Protein AF-A0A7S3FHU6-F1 (afdb_monomer)

Secondary structure (DSSP, 8-state):
----------------------PPP----------PPPP--HHHHHHHHHHHHHHHHHHHHHHHHHTT--TTS--PPEEEEEEHHHHHHHHHHHHHHHHT--S-----THHHHHHHT-GGGTTEEEEEEEEGGGTEE-GGGSTTTTT--GGG--TTSSEEE----TTS--EEEHHHHHHHHTTSEEEE---TTSTTGGGHHHHHHHHHHHHHT-EEE-S---TTGGG-GGGT-SSHHHHHHHHHHHEEEEEEEEES---HHHHHHHHHTTS----SS--------SS---------S--PPPTT-HHHHTTTSEEEEEEE--HHHHHHTT-S---------------

Mean predicted aligned error: 16.22 Å

Organism: NCBI:txid676789

Sequence (347 aa):
MLVTRLHGGGCAAQTAALAHAPRRARVACHWKGKNKGTPSSKHNVTNRSKRLAMEHTMALEQERVARGEDPEAQAPQLALVLDGANLAWAYADAVARHTGYRGRIGPLSRGIDLAMQHEALQGCAPRVFLPRHYVIGKQHELVDGWSVPRECIPDHTSIKRVSKMSKRATVRNEKVYAMVQEGNAVLVTRNTSTPGGRNRDDVELLVEAKRTGGLVCTNDQFRDHKRTRAVGFRQPSHFKDWLRRNRFEFEFRVTGDIDEEALSTQEAARDPLPLEGEEKWTIVGEDGDDKDHLGRPKRGLDPRHPLLWADRLEVTFVPKFTPPIANRLGLVEEEGVGQEGAEAFSA

Foldseek 3Di:
DDDDDDDDDDDDDDDDDDDDDDDDDDDDDPDDDDDDDDDDPPVVVVVVVVVVVVVVVVVVVVVCVVVVNPPPPPDAQFEEEEAQQQQQVQLQVQLCVQLVPDDDTHGANLSVVLVVPDPLCPSHLAEYQDAQQCFKFDQCSHHLSNPADPVRPPPPFQKDFPDDDPVGTMIGNNVVVVCVVVRRYDHDYQPPVDVPSVCRSVLVSLLVCVVSVHAYEHPDPPPVCLPPCSSPDPHSVVVNVSCLQRYWYKHKDWDDHDPVVLLVVVVVVQDDDPPPDPPPPDPPDDDDDDDPPPDDPDTHDNSSRSSVCSVPIDIHIGIGDDPSRCVVSVNDDPPPPPPPDPDDDDD

pLDDT: mean 72.45, std 22.59, range [29.92, 98.62]

Solvent-accessible surface area (backbone atoms only — not comparable to full-atom values): 21415 Å² total; per-residue (Å²): 137,89,88,88,85,90,89,78,87,87,84,88,79,88,78,89,78,90,85,86,86,80,89,80,78,86,78,82,80,84,83,85,76,88,75,78,87,73,84,80,69,68,68,61,56,56,53,53,53,51,49,53,51,50,54,52,52,52,50,54,50,53,53,37,54,75,68,69,50,60,88,82,59,69,74,80,53,50,37,29,32,34,39,34,59,55,34,8,38,49,34,29,49,41,44,16,63,71,55,64,42,83,73,83,80,46,34,26,58,63,34,40,52,45,58,75,66,34,72,90,49,67,72,36,48,65,34,32,39,34,52,37,42,37,36,45,31,47,48,74,52,18,40,69,28,32,81,53,54,90,89,57,65,50,96,80,52,54,65,42,78,77,39,87,50,90,93,65,49,30,29,31,24,51,63,62,44,47,35,37,75,74,64,37,32,46,72,29,82,59,45,76,92,45,94,70,20,79,53,40,49,61,48,53,48,50,34,49,20,61,76,63,70,20,33,36,45,40,78,74,80,57,80,84,52,48,76,40,64,85,63,64,55,94,42,50,65,60,43,52,59,45,43,70,56,29,46,28,37,66,48,58,47,77,45,83,78,83,58,62,67,62,40,50,51,41,49,60,68,50,55,75,75,81,77,83,73,81,79,78,81,76,79,81,74,82,77,91,74,93,66,98,71,85,67,68,85,79,66,61,79,60,62,42,38,35,82,80,40,62,87,73,53,52,67,45,65,45,75,49,68,46,72,69,41,28,55,74,62,68,66,59,75,77,75,72,80,74,78,73,72,94,76,89,91,86,131

Radius of gyration: 31.39 Å; Cα contacts (8 Å, |Δi|>4): 400; chains: 1; bounding box: 83×105×89 Å

Nearest PDB structures (foldseek):
  7yla-assembly1_6  TM=2.822E-01  e=3.613E+00  Escherichia coli
  3hba-assembly1_A  TM=2.699E-01  e=3.613E+00  Shewanella denitrificans OS217
  8uu8-assembly1_v  TM=1.580E-01  e=9.511E-01  Listeria monocytogenes EGD-e

Structure (mmCIF, N/CA/C/O backbone):
data_AF-A0A7S3FHU6-F1
#
_entry.id   AF-A0A7S3FHU6-F1
#
loop_
_atom_site.group_PDB
_atom_site.id
_atom_site.type_symbol
_atom_site.label_atom_id
_atom_site.label_alt_id
_atom_site.label_comp_id
_atom_site.label_asym_id
_atom_site.label_entity_id
_atom_site.label_seq_id
_atom_site.pdbx_PDB_ins_code
_atom_site.Cartn_x
_atom_site.Cartn_y
_atom_site.Cartn_z
_atom_site.occupancy
_atom_site.B_iso_or_equiv
_atom_site.auth_seq_id
_atom_site.auth_comp_id
_atom_site.auth_asym_id
_atom_site.auth_atom_id
_atom_site.pdbx_PDB_model_num
ATOM 1 N N . MET A 1 1 ? 45.880 56.392 9.536 1.00 41.72 1 MET A N 1
ATOM 2 C CA . MET A 1 1 ? 44.805 57.103 10.259 1.00 41.72 1 MET A CA 1
ATOM 3 C C . MET A 1 1 ? 44.321 56.211 11.391 1.00 41.72 1 MET A C 1
ATOM 5 O O . MET A 1 1 ? 43.747 55.165 11.129 1.00 41.72 1 MET A O 1
ATOM 9 N N . LEU A 1 2 ? 44.671 56.589 12.623 1.00 33.19 2 LEU A N 1
ATOM 10 C CA . LEU A 1 2 ? 44.130 56.072 13.884 1.00 33.19 2 LEU A CA 1
ATOM 11 C C . LEU A 1 2 ? 42.674 56.533 14.043 1.00 33.19 2 LEU A C 1
ATOM 13 O O . LEU A 1 2 ? 42.446 57.710 13.793 1.00 33.19 2 LEU A O 1
ATOM 17 N N . VAL A 1 3 ? 41.784 55.691 14.587 1.00 36.06 3 VAL A N 1
ATOM 18 C CA . VAL A 1 3 ? 40.945 55.999 15.771 1.00 36.06 3 VAL A CA 1
ATOM 19 C C . VAL A 1 3 ? 40.615 54.682 16.496 1.00 36.06 3 VAL A C 1
ATOM 21 O O . VAL A 1 3 ? 40.353 53.653 15.883 1.00 36.06 3 VAL A O 1
ATOM 24 N N . THR A 1 4 ? 40.692 54.752 17.820 1.00 44.91 4 THR A N 1
ATOM 25 C CA . THR A 1 4 ? 40.602 53.733 18.872 1.00 44.91 4 THR A CA 1
ATOM 26 C C . THR A 1 4 ? 39.262 53.762 19.635 1.00 44.91 4 THR A C 1
ATOM 28 O O . THR A 1 4 ? 38.530 54.744 19.543 1.00 44.91 4 THR A O 1
ATOM 31 N N . ARG A 1 5 ? 39.064 52.731 20.489 1.00 34.75 5 ARG A N 1
ATOM 32 C CA . ARG A 1 5 ? 38.229 52.572 21.727 1.00 34.75 5 ARG A CA 1
ATOM 33 C C . ARG A 1 5 ? 37.186 51.447 21.598 1.00 34.75 5 ARG A C 1
ATOM 35 O O . ARG A 1 5 ? 36.396 51.489 20.670 1.00 34.75 5 ARG A O 1
ATOM 42 N N . LEU A 1 6 ? 37.164 50.345 22.368 1.00 40.81 6 LEU A N 1
ATOM 43 C CA . LEU A 1 6 ? 37.356 49.991 23.803 1.00 40.81 6 LEU A CA 1
ATOM 44 C C . LEU A 1 6 ? 36.228 50.407 24.776 1.00 40.81 6 LEU A C 1
ATOM 46 O O . LEU A 1 6 ? 35.896 51.587 24.850 1.00 40.81 6 LEU A O 1
ATOM 50 N N . HIS A 1 7 ? 35.869 49.425 25.632 1.00 35.16 7 HIS A N 1
ATOM 51 C CA . HIS A 1 7 ? 35.057 49.390 26.881 1.00 35.16 7 HIS A CA 1
ATOM 52 C C . HIS A 1 7 ? 33.600 48.899 26.728 1.00 35.16 7 HIS A C 1
ATOM 54 O O . HIS A 1 7 ? 32.926 49.293 25.789 1.00 35.16 7 HIS A O 1
ATOM 60 N N . GLY A 1 8 ? 33.035 48.042 27.595 1.00 31.47 8 GLY A N 1
ATOM 61 C CA . GLY A 1 8 ? 33.459 47.472 28.895 1.00 31.47 8 GLY A CA 1
ATOM 62 C C . GLY A 1 8 ? 33.034 45.991 29.018 1.00 31.47 8 GLY A C 1
ATOM 63 O O . GLY A 1 8 ? 32.248 45.513 28.209 1.00 31.47 8 GLY A O 1
ATOM 64 N N . GLY A 1 9 ? 33.627 45.156 29.880 1.00 31.11 9 GLY A N 1
ATOM 65 C CA . GLY A 1 9 ? 33.602 45.236 31.352 1.00 31.11 9 GLY A CA 1
ATOM 66 C C . GLY A 1 9 ? 32.250 44.676 31.825 1.00 31.11 9 GLY A C 1
ATOM 67 O O . GLY A 1 9 ? 31.232 45.280 31.536 1.00 31.11 9 GLY A O 1
ATOM 68 N N . GLY A 1 10 ? 32.097 43.499 32.431 1.00 29.92 10 GLY A N 1
ATOM 69 C CA . GLY A 1 10 ? 32.932 42.787 33.393 1.00 29.92 10 GLY A CA 1
ATOM 70 C C . GLY A 1 10 ? 32.157 42.742 34.715 1.00 29.92 10 GLY A C 1
ATOM 71 O O . GLY A 1 10 ? 31.875 43.801 35.253 1.00 29.92 10 GLY A O 1
ATOM 72 N N . CYS A 1 11 ? 31.770 41.557 35.200 1.00 31.22 11 CYS A N 1
ATOM 73 C CA . CYS A 1 11 ? 31.889 41.159 36.612 1.00 31.22 11 CYS A CA 1
ATOM 74 C C . CYS A 1 11 ? 31.268 39.782 36.864 1.00 31.22 11 CYS A C 1
ATOM 76 O O . CYS A 1 11 ? 30.105 39.520 36.566 1.00 31.22 11 CYS A O 1
ATOM 78 N N . ALA A 1 12 ? 32.092 38.923 37.451 1.00 36.62 12 ALA A N 1
ATOM 79 C CA . ALA A 1 12 ? 31.729 37.674 38.086 1.00 36.62 12 ALA A CA 1
ATOM 80 C C . ALA A 1 12 ? 31.145 37.931 39.483 1.00 36.62 12 ALA A C 1
ATOM 82 O O . ALA A 1 12 ? 31.546 38.889 40.138 1.00 36.62 12 ALA A O 1
ATOM 83 N N . ALA A 1 13 ? 30.308 37.017 39.975 1.00 36.25 13 ALA A N 1
ATOM 84 C CA . ALA A 1 13 ? 30.326 36.611 41.380 1.00 36.25 13 ALA A CA 1
ATOM 85 C C . ALA A 1 13 ? 29.593 35.274 41.567 1.00 36.25 13 ALA A C 1
ATOM 87 O O . ALA A 1 13 ? 28.424 35.117 41.223 1.00 36.25 13 ALA A O 1
ATOM 88 N N . GLN A 1 14 ? 30.335 34.323 42.133 1.00 34.03 14 GLN A N 1
ATOM 89 C CA . GLN A 1 14 ? 29.866 33.166 42.900 1.00 34.03 14 GLN A CA 1
ATOM 90 C C . GLN A 1 14 ? 29.078 33.688 44.131 1.00 34.03 14 GLN A C 1
ATOM 92 O O . GLN A 1 14 ? 29.209 34.853 44.489 1.00 34.03 14 GLN A O 1
ATOM 97 N N . THR A 1 15 ? 28.207 32.965 44.839 1.00 33.31 15 THR A N 1
ATOM 98 C CA . THR A 1 15 ? 28.439 31.735 45.617 1.00 33.31 15 THR A CA 1
ATOM 99 C C . THR A 1 15 ? 27.113 31.328 46.285 1.00 33.31 15 THR A C 1
ATOM 101 O O . THR A 1 15 ? 26.384 32.225 46.686 1.00 33.31 15 THR A O 1
ATOM 104 N N . ALA A 1 16 ? 26.908 30.009 46.464 1.00 33.16 16 ALA A N 1
ATOM 105 C CA . ALA A 1 16 ? 26.339 29.282 47.628 1.00 33.16 16 ALA A CA 1
ATOM 106 C C . ALA A 1 16 ? 24.976 29.739 48.246 1.00 33.16 16 ALA A C 1
ATOM 108 O O . ALA A 1 16 ? 24.614 30.897 48.213 1.00 33.16 16 ALA A O 1
ATOM 109 N N . ALA A 1 17 ? 24.124 28.932 48.885 1.00 31.23 17 ALA A N 1
ATOM 110 C CA . ALA A 1 17 ? 24.219 27.601 49.463 1.00 31.23 17 ALA A CA 1
ATOM 111 C C . ALA A 1 17 ? 22.798 27.029 49.720 1.00 31.23 17 ALA A C 1
ATOM 113 O O . ALA A 1 17 ? 21.860 27.778 49.968 1.00 31.23 17 ALA A O 1
ATOM 114 N N . LEU A 1 18 ? 22.705 25.693 49.701 1.00 34.59 18 LEU A N 1
ATOM 115 C CA . LEU A 1 18 ? 21.997 24.795 50.639 1.00 34.59 18 LEU A CA 1
ATOM 116 C C . LEU A 1 18 ? 20.695 25.251 51.334 1.00 34.59 18 LEU A C 1
ATOM 118 O O . LEU A 1 18 ? 20.720 26.097 52.220 1.00 34.59 18 LEU A O 1
ATOM 122 N N . ALA A 1 19 ? 19.628 24.464 51.139 1.00 31.89 19 ALA A N 1
ATOM 123 C CA . ALA A 1 19 ? 18.755 24.036 52.237 1.00 31.89 19 ALA A CA 1
ATOM 124 C C . ALA A 1 19 ? 18.032 22.715 51.910 1.00 31.89 19 ALA A C 1
ATOM 126 O O . ALA A 1 19 ? 17.725 22.399 50.765 1.00 31.89 19 ALA A O 1
ATOM 127 N N . HIS A 1 20 ? 17.835 21.933 52.966 1.00 31.28 20 HIS A N 1
ATOM 128 C CA . HIS A 1 20 ? 17.520 20.512 53.034 1.00 31.28 20 HIS A CA 1
ATOM 129 C C . HIS A 1 20 ? 16.033 20.135 52.856 1.00 31.28 20 HIS A C 1
ATOM 131 O O . HIS A 1 20 ? 15.143 20.919 53.161 1.00 31.28 20 HIS A O 1
ATOM 137 N N . ALA A 1 21 ? 15.849 18.828 52.584 1.00 31.72 21 ALA A N 1
ATOM 138 C CA . ALA A 1 21 ? 14.807 17.909 53.096 1.00 31.72 21 ALA A CA 1
ATOM 139 C C . ALA A 1 21 ? 13.596 17.575 52.186 1.00 31.72 21 ALA A C 1
ATOM 141 O O . ALA A 1 21 ? 13.173 18.403 51.388 1.00 31.72 21 ALA A O 1
ATOM 142 N N . PRO A 1 22 ? 12.929 16.408 52.363 1.00 41.22 22 PRO A N 1
ATOM 143 C CA . PRO A 1 22 ? 13.412 15.113 52.854 1.00 41.22 22 PRO A CA 1
ATOM 144 C C . PRO A 1 22 ? 13.077 13.926 51.920 1.00 41.22 22 PRO A C 1
ATOM 146 O O . PRO A 1 22 ? 12.121 13.920 51.144 1.00 41.22 22 PRO A O 1
ATOM 149 N N . ARG A 1 23 ? 13.865 12.854 52.080 1.00 39.00 23 ARG A N 1
ATOM 150 C CA . ARG A 1 23 ? 13.622 11.507 51.546 1.00 39.00 23 ARG A CA 1
ATOM 151 C C . ARG A 1 23 ? 12.282 10.970 52.062 1.00 39.00 23 ARG A C 1
ATOM 153 O O . ARG A 1 23 ? 12.120 10.797 53.267 1.00 39.00 23 ARG A O 1
ATOM 160 N N . ARG A 1 24 ? 11.351 10.641 51.161 1.00 37.47 24 ARG A N 1
ATOM 161 C CA . ARG A 1 24 ? 10.176 9.826 51.501 1.00 37.47 24 ARG A CA 1
ATOM 162 C C . ARG A 1 24 ? 10.514 8.343 51.410 1.00 37.47 24 ARG A C 1
ATOM 164 O O . ARG A 1 24 ? 11.083 7.866 50.431 1.00 37.47 24 ARG A O 1
ATOM 171 N N . ALA A 1 25 ? 10.172 7.662 52.495 1.00 36.28 25 ALA A N 1
ATOM 172 C CA . ALA A 1 25 ? 10.395 6.261 52.770 1.00 36.28 25 ALA A CA 1
ATOM 173 C C . ALA A 1 25 ? 9.793 5.337 51.700 1.00 36.28 25 ALA A C 1
ATOM 175 O O . ALA A 1 25 ? 8.654 5.510 51.267 1.00 36.28 25 ALA A O 1
ATOM 176 N N . ARG A 1 26 ? 10.556 4.302 51.331 1.00 35.38 26 ARG A N 1
ATOM 177 C CA . ARG A 1 26 ? 10.017 3.078 50.738 1.00 35.38 26 ARG A CA 1
ATOM 178 C C . ARG A 1 26 ? 9.256 2.336 51.834 1.00 35.38 26 ARG A C 1
ATOM 180 O O . ARG A 1 26 ? 9.874 1.745 52.712 1.00 35.38 26 ARG A O 1
ATOM 187 N N . VAL A 1 27 ? 7.930 2.365 51.772 1.00 35.94 27 VAL A N 1
ATOM 188 C CA . VAL A 1 27 ? 7.091 1.419 52.510 1.00 35.94 27 VAL A CA 1
ATOM 189 C C . VAL A 1 27 ? 7.031 0.140 51.683 1.00 35.94 27 VAL A C 1
ATOM 191 O O . VAL A 1 27 ? 6.462 0.109 50.593 1.00 35.94 27 VAL A O 1
ATOM 194 N N . ALA A 1 28 ? 7.678 -0.905 52.189 1.00 35.16 28 ALA A N 1
ATOM 195 C CA . ALA A 1 28 ? 7.477 -2.266 51.730 1.00 35.16 28 ALA A CA 1
ATOM 196 C C . ALA A 1 28 ? 6.103 -2.734 52.227 1.00 35.16 28 ALA A C 1
ATOM 198 O O . ALA A 1 28 ? 5.929 -3.037 53.406 1.00 35.16 28 ALA A O 1
ATOM 199 N N . CYS A 1 29 ? 5.118 -2.784 51.334 1.00 33.41 29 CYS A N 1
ATOM 200 C CA . CYS A 1 29 ? 3.852 -3.449 51.613 1.00 33.41 29 CYS A CA 1
ATOM 201 C C . CYS A 1 29 ? 4.043 -4.955 51.406 1.00 33.41 29 CYS A C 1
ATOM 203 O O . CYS A 1 29 ? 4.082 -5.452 50.281 1.00 33.41 29 CYS A O 1
ATOM 205 N N . HIS A 1 30 ? 4.188 -5.675 52.514 1.00 37.34 30 HIS A N 1
ATOM 206 C CA . HIS A 1 30 ? 4.130 -7.129 52.578 1.00 37.34 30 HIS A CA 1
ATOM 207 C C . HIS A 1 30 ? 2.678 -7.567 52.322 1.00 37.34 30 HIS A C 1
ATOM 209 O O . HIS A 1 30 ? 1.826 -7.467 53.201 1.00 37.34 30 HIS A O 1
ATOM 215 N N . TRP A 1 31 ? 2.373 -8.015 51.103 1.00 33.41 31 TRP A N 1
ATOM 216 C CA . TRP A 1 31 ? 1.054 -8.545 50.753 1.00 33.41 31 TRP A CA 1
ATOM 217 C C . TRP A 1 31 ? 1.040 -10.062 50.988 1.00 33.41 31 TRP A C 1
ATOM 219 O O . TRP A 1 31 ? 1.488 -10.841 50.152 1.00 33.41 31 TRP A O 1
ATOM 229 N N . LYS A 1 32 ? 0.544 -10.490 52.155 1.00 42.16 32 LYS A N 1
ATOM 230 C CA . LYS A 1 32 ? 0.115 -11.875 52.412 1.00 42.16 32 LYS A CA 1
ATOM 231 C C . LYS A 1 32 ? -1.410 -11.922 52.361 1.00 42.16 32 LYS A C 1
ATOM 233 O O . LYS A 1 32 ? -2.075 -11.813 53.385 1.00 42.16 32 LYS A O 1
ATOM 238 N N . GLY A 1 33 ? -1.956 -12.078 51.159 1.00 34.44 33 GLY A N 1
ATOM 239 C CA . GLY A 1 33 ? -3.367 -12.384 50.936 1.00 34.44 33 GLY A CA 1
ATOM 240 C C . GLY A 1 33 ? -3.538 -13.852 50.557 1.00 34.44 33 GLY A C 1
ATOM 241 O O . GLY A 1 33 ? -3.338 -14.219 49.404 1.00 34.44 33 GLY A O 1
ATOM 242 N N . LYS A 1 34 ? -3.907 -14.699 51.523 1.00 43.84 34 LYS A N 1
ATOM 243 C CA . LYS A 1 34 ? -4.477 -16.025 51.253 1.00 43.84 34 LYS A CA 1
ATOM 244 C C . LYS A 1 34 ? -5.887 -15.817 50.691 1.00 43.84 34 LYS A C 1
ATOM 246 O O . LYS A 1 34 ? -6.805 -15.610 51.476 1.00 43.84 34 LYS A O 1
ATOM 251 N N . ASN A 1 35 ? -6.072 -15.907 49.376 1.00 36.56 35 ASN A N 1
ATOM 252 C CA . ASN A 1 35 ? -7.408 -16.041 48.794 1.00 36.56 35 ASN A CA 1
ATOM 253 C C . ASN A 1 35 ? -7.658 -17.502 48.426 1.00 36.56 35 ASN A C 1
ATOM 255 O O . ASN A 1 35 ? -7.080 -18.044 47.487 1.00 36.56 35 ASN A O 1
ATOM 259 N N . LYS A 1 36 ? -8.523 -18.127 49.229 1.00 39.69 36 LYS A N 1
ATOM 260 C CA . LYS A 1 36 ? -9.213 -19.370 48.898 1.00 39.69 36 LYS A CA 1
ATOM 261 C C . LYS A 1 36 ? -10.054 -19.130 47.641 1.00 39.69 36 LYS A C 1
ATOM 263 O O . LYS A 1 36 ? -10.654 -18.066 47.498 1.00 39.69 36 LYS A O 1
ATOM 268 N N . GLY A 1 37 ? -10.045 -20.105 46.738 1.00 40.84 37 GLY A N 1
ATOM 269 C CA . GLY A 1 37 ? -10.712 -20.031 45.445 1.00 40.84 37 GLY A CA 1
ATOM 270 C C . GLY A 1 37 ? -12.206 -19.744 45.563 1.00 40.84 37 GLY A C 1
ATOM 271 O O . GLY A 1 37 ? -12.935 -20.456 46.248 1.00 40.84 37 GLY A O 1
ATOM 272 N N . THR A 1 38 ? -12.648 -18.716 44.848 1.00 41.72 38 THR A N 1
ATOM 273 C CA . THR A 1 38 ? -14.027 -18.571 44.389 1.00 41.72 38 THR A CA 1
ATOM 274 C C . THR A 1 38 ? -14.091 -18.997 42.918 1.00 41.72 38 THR A C 1
ATOM 276 O O . THR A 1 38 ? -13.174 -18.681 42.151 1.00 41.72 38 THR A O 1
ATOM 279 N N . PRO A 1 39 ? -15.123 -19.750 42.504 1.00 42.00 39 PRO A N 1
ATOM 280 C CA . PRO A 1 39 ? -15.220 -20.245 41.141 1.00 42.00 39 PRO A CA 1
ATOM 281 C C . PRO A 1 39 ? -15.408 -19.100 40.134 1.00 42.00 39 PRO A C 1
ATOM 283 O O . PRO A 1 39 ? -16.089 -18.106 40.377 1.00 42.00 39 PRO A O 1
ATOM 286 N N . SER A 1 40 ? -14.732 -19.281 39.002 1.00 43.50 40 SER A N 1
ATOM 287 C CA . SER A 1 40 ? -14.679 -18.481 37.777 1.00 43.50 40 SER A CA 1
ATOM 288 C C . SER A 1 40 ? -15.881 -17.557 37.496 1.00 43.50 40 SER A C 1
ATOM 290 O O . SER A 1 40 ? -16.902 -17.964 36.954 1.00 43.50 40 SER A O 1
ATOM 292 N N . SER A 1 41 ? -15.689 -16.254 37.725 1.00 47.81 41 SER A N 1
ATOM 293 C CA . SER A 1 41 ? -16.551 -15.163 37.228 1.00 47.81 41 SER A CA 1
ATOM 294 C C . SER A 1 41 ? -16.286 -14.805 35.749 1.00 47.81 41 SER A C 1
ATOM 296 O O . SER A 1 41 ? -16.878 -13.858 35.224 1.00 47.81 41 SER A O 1
ATOM 298 N N . LYS A 1 42 ? -15.381 -15.509 35.052 1.00 43.31 42 LYS A N 1
ATOM 299 C CA . LYS A 1 42 ? -14.937 -15.121 33.700 1.00 43.31 42 LYS A CA 1
ATOM 300 C C . LYS A 1 42 ? -15.967 -15.419 32.602 1.00 43.31 42 LYS A C 1
ATOM 302 O O . LYS A 1 42 ? -15.971 -14.711 31.603 1.00 43.31 42 LYS A O 1
ATOM 307 N N . HIS A 1 43 ? -16.874 -16.379 32.801 1.00 44.78 43 HIS A N 1
ATOM 308 C CA . HIS A 1 43 ? -17.929 -16.704 31.823 1.00 44.78 43 HIS A CA 1
ATOM 309 C C . HIS A 1 43 ? -19.114 -15.721 31.826 1.00 44.78 43 HIS A C 1
ATOM 311 O O . HIS A 1 43 ? -19.777 -15.552 30.807 1.00 44.78 43 HIS A O 1
ATOM 317 N N . ASN A 1 44 ? -19.356 -15.000 32.927 1.00 47.12 44 ASN A N 1
ATOM 318 C CA . ASN A 1 44 ? -20.460 -14.031 32.992 1.00 47.12 44 ASN A CA 1
ATOM 319 C C . ASN A 1 44 ? -20.129 -12.687 32.315 1.00 47.12 44 ASN A C 1
ATOM 321 O O . ASN A 1 44 ? -21.017 -12.003 31.806 1.00 47.12 44 ASN A O 1
ATOM 325 N N . VAL A 1 45 ? -18.847 -12.307 32.268 1.00 50.19 45 VAL A N 1
ATOM 326 C CA . VAL A 1 45 ? -18.402 -11.033 31.671 1.00 50.19 45 VAL A CA 1
ATOM 327 C C . VAL A 1 45 ? -18.480 -11.072 30.140 1.00 50.19 45 VAL A C 1
ATOM 329 O O . VAL A 1 45 ? -18.866 -10.082 29.514 1.00 50.19 45 VAL A O 1
ATOM 332 N N . THR A 1 46 ? -18.177 -12.219 29.529 1.00 55.78 46 THR A N 1
ATOM 333 C CA . THR A 1 46 ? -18.294 -12.432 28.079 1.00 55.78 46 THR A CA 1
ATOM 334 C C . THR A 1 46 ? -19.748 -12.423 27.616 1.00 55.78 46 THR A C 1
ATOM 336 O O . THR A 1 46 ? -20.059 -11.753 26.634 1.00 55.78 46 THR A O 1
ATOM 339 N N . ASN A 1 47 ? -20.656 -13.058 28.363 1.00 57.62 47 ASN A N 1
ATOM 340 C CA . ASN A 1 47 ? -22.081 -13.096 28.015 1.00 57.62 47 ASN A CA 1
ATOM 341 C C . ASN A 1 47 ? -22.749 -11.726 28.152 1.00 57.62 47 ASN A C 1
ATOM 343 O O . ASN A 1 47 ? -23.518 -11.324 27.283 1.00 57.62 47 ASN A O 1
ATOM 347 N N . ARG A 1 48 ? -22.390 -10.953 29.186 1.00 61.06 48 ARG A N 1
ATOM 348 C CA . ARG A 1 48 ? -22.869 -9.572 29.334 1.00 61.06 48 ARG A CA 1
ATOM 349 C C . ARG A 1 48 ? -22.378 -8.668 28.202 1.00 61.06 48 ARG A C 1
ATOM 351 O O . ARG A 1 48 ? -23.139 -7.845 27.712 1.00 61.06 48 ARG A O 1
ATOM 358 N N . SER A 1 49 ? -21.126 -8.827 27.774 1.00 59.28 49 SER A N 1
ATOM 359 C CA . SER A 1 49 ? -20.545 -8.004 26.703 1.00 59.28 49 SER A CA 1
ATOM 360 C C . SER A 1 49 ? -21.156 -8.329 25.335 1.00 59.28 49 SER A C 1
ATOM 362 O O . SER A 1 49 ? -21.455 -7.416 24.573 1.00 59.28 49 SER A O 1
ATOM 364 N N . LYS A 1 50 ? -21.408 -9.617 25.055 1.00 60.03 50 LYS A N 1
ATOM 365 C CA . LYS A 1 50 ? -22.137 -10.069 23.858 1.00 60.03 50 LYS A CA 1
ATOM 366 C C . LYS A 1 50 ? -23.580 -9.560 23.846 1.00 60.03 50 LYS A C 1
ATOM 368 O O . LYS A 1 50 ? -24.026 -9.027 22.838 1.00 60.03 50 LYS A O 1
ATOM 373 N N . ARG A 1 51 ? -24.277 -9.649 24.984 1.00 71.81 51 ARG A N 1
ATOM 374 C CA . ARG A 1 51 ? -25.651 -9.154 25.129 1.00 71.81 51 ARG A CA 1
ATOM 375 C C . ARG A 1 51 ? -25.746 -7.642 24.920 1.00 71.81 51 ARG A C 1
ATOM 377 O O . ARG A 1 51 ? -26.606 -7.202 24.175 1.00 71.81 51 ARG A O 1
ATOM 384 N N . LEU A 1 52 ? -24.820 -6.865 25.487 1.00 72.12 52 LEU A N 1
ATOM 385 C CA . LEU A 1 52 ? -24.764 -5.414 25.268 1.00 72.12 52 LEU A CA 1
ATOM 386 C C . LEU A 1 52 ? -24.449 -5.048 23.810 1.00 72.12 52 LEU A C 1
ATOM 388 O O . LEU A 1 52 ? -24.971 -4.059 23.307 1.00 72.12 52 LEU A O 1
ATOM 392 N N . ALA A 1 53 ? -23.614 -5.835 23.124 1.00 64.62 53 ALA A N 1
ATOM 393 C CA . ALA A 1 53 ? -23.351 -5.640 21.701 1.00 64.62 53 ALA A CA 1
ATOM 394 C C . ALA A 1 53 ? -24.602 -5.932 20.858 1.00 64.62 53 ALA A C 1
ATOM 396 O O . ALA A 1 53 ? -24.955 -5.107 20.025 1.00 64.62 53 ALA A O 1
ATOM 397 N N . MET A 1 54 ? -25.311 -7.038 21.119 1.00 68.56 54 MET A N 1
ATOM 398 C CA . MET A 1 54 ? -26.582 -7.349 20.449 1.00 68.56 54 MET A CA 1
ATOM 399 C C . MET A 1 54 ? -27.659 -6.296 20.720 1.00 68.56 54 MET A C 1
ATOM 401 O O . MET A 1 54 ? -28.301 -5.848 19.779 1.00 68.56 54 MET A O 1
ATOM 405 N N . GLU A 1 55 ? -27.835 -5.868 21.973 1.00 80.81 55 GLU A N 1
ATOM 406 C CA . GLU A 1 55 ? -28.811 -4.833 22.344 1.00 80.81 55 GLU A CA 1
ATOM 407 C C . GLU A 1 55 ? -28.511 -3.504 21.628 1.00 80.81 55 GLU A C 1
ATOM 409 O O . GLU A 1 55 ? -29.426 -2.843 21.144 1.00 80.81 55 GLU A O 1
ATOM 414 N N . HIS A 1 56 ? -27.231 -3.143 21.479 1.00 70.62 56 HIS A N 1
ATOM 415 C CA . HIS A 1 56 ? -26.820 -1.962 20.719 1.00 70.62 56 HIS A CA 1
ATOM 416 C C . HIS A 1 56 ? -27.072 -2.115 19.211 1.00 70.62 56 HIS A C 1
ATOM 418 O O . HIS A 1 56 ? -27.531 -1.172 18.570 1.00 70.62 56 HIS A O 1
ATOM 424 N N . THR A 1 57 ? -26.803 -3.290 18.635 1.00 69.38 57 THR A N 1
ATOM 425 C CA . THR A 1 57 ? -27.078 -3.564 17.215 1.00 69.38 57 THR A CA 1
ATOM 426 C C . THR A 1 57 ? -28.578 -3.526 16.924 1.00 69.38 57 THR A C 1
ATOM 428 O O . THR A 1 57 ? -28.991 -2.847 15.990 1.00 69.38 57 THR A O 1
ATOM 431 N N . MET A 1 58 ? -29.399 -4.155 17.773 1.00 74.88 58 MET A N 1
ATOM 432 C CA . MET A 1 58 ? -30.861 -4.131 17.649 1.00 74.88 58 MET A CA 1
ATOM 433 C C . MET A 1 58 ? -31.433 -2.717 17.799 1.00 74.88 58 MET A C 1
ATOM 435 O O . MET A 1 58 ? -32.346 -2.350 17.066 1.00 74.88 58 MET A O 1
ATOM 439 N N . ALA A 1 59 ? -30.896 -1.903 18.714 1.00 77.31 59 ALA A N 1
ATOM 440 C CA . ALA A 1 59 ? -31.331 -0.516 18.880 1.00 77.31 59 ALA A CA 1
ATOM 441 C C . ALA A 1 59 ? -31.018 0.339 17.639 1.00 77.31 59 ALA A C 1
ATOM 443 O O . ALA A 1 59 ? -31.867 1.105 17.186 1.00 77.31 59 ALA A O 1
ATOM 444 N N . LEU A 1 60 ? -29.829 0.173 17.046 1.00 72.56 60 LEU A N 1
ATOM 445 C CA . LEU A 1 60 ? -29.469 0.853 15.799 1.00 72.56 60 LEU A CA 1
ATOM 446 C C . LEU A 1 60 ? -30.375 0.431 14.637 1.00 72.56 60 LEU A C 1
ATOM 448 O O . LEU A 1 60 ? -30.765 1.268 13.829 1.00 72.56 60 LEU A O 1
ATOM 452 N N . GLU A 1 61 ? -30.729 -0.848 14.560 1.00 68.38 61 GLU A N 1
ATOM 453 C CA . GLU A 1 61 ? -31.605 -1.389 13.522 1.00 68.38 61 GLU A CA 1
ATOM 454 C C . GLU A 1 61 ? -33.045 -0.872 13.665 1.00 68.38 61 GLU A C 1
ATOM 456 O O . GLU A 1 61 ? -33.636 -0.413 12.689 1.00 68.38 61 GLU A O 1
ATOM 461 N N . GLN A 1 62 ? -33.569 -0.807 14.894 1.00 76.25 62 GLN A N 1
ATOM 462 C CA . GLN A 1 62 ? -34.866 -0.187 15.189 1.00 76.25 62 GLN A CA 1
ATOM 463 C C . GLN A 1 62 ? -34.895 1.307 14.833 1.00 76.25 62 GLN A C 1
ATOM 465 O O . GLN A 1 62 ? -35.883 1.782 14.276 1.00 76.25 62 GLN A O 1
ATOM 470 N N . GLU A 1 63 ? -33.814 2.051 15.089 1.00 75.44 63 GLU A N 1
ATOM 471 C CA . GLU A 1 63 ? -33.710 3.450 14.659 1.00 75.44 63 GLU A CA 1
ATOM 472 C C . GLU A 1 63 ? -33.601 3.612 13.132 1.00 75.44 63 GLU A C 1
ATOM 474 O O . GLU A 1 63 ? -34.053 4.625 12.598 1.00 75.44 63 GLU A O 1
ATOM 479 N N . ARG A 1 64 ? -32.985 2.665 12.409 1.00 65.38 64 ARG A N 1
ATOM 480 C CA . ARG A 1 64 ? -32.936 2.679 10.930 1.00 65.38 64 ARG A CA 1
ATOM 481 C C . ARG A 1 64 ? -34.319 2.437 10.334 1.00 65.38 64 ARG A C 1
ATOM 483 O O . ARG A 1 64 ? -34.765 3.218 9.495 1.00 65.38 64 ARG A O 1
ATOM 490 N N . VAL A 1 65 ? -35.034 1.437 10.851 1.00 70.44 65 VAL A N 1
ATOM 491 C CA . VAL A 1 65 ? -36.425 1.149 10.469 1.00 70.44 65 VAL A CA 1
ATOM 492 C C . VAL A 1 65 ? -37.329 2.350 10.766 1.00 70.44 65 VAL A C 1
ATOM 494 O O . VAL A 1 65 ? -38.116 2.755 9.915 1.00 70.44 65 VAL A O 1
ATOM 497 N N . ALA A 1 66 ? -37.172 2.991 11.930 1.00 78.25 66 ALA A N 1
ATOM 498 C CA . ALA A 1 66 ? -37.936 4.189 12.291 1.00 78.25 66 ALA A CA 1
ATOM 499 C C . ALA A 1 66 ? -37.643 5.406 11.388 1.00 78.25 66 ALA A C 1
ATOM 501 O O . ALA A 1 66 ? -38.489 6.290 11.258 1.00 78.25 66 ALA A O 1
ATOM 502 N N . ARG A 1 67 ? -36.466 5.455 10.750 1.00 77.19 67 ARG A N 1
ATOM 503 C CA . ARG A 1 67 ? -36.081 6.486 9.771 1.00 77.19 67 ARG A CA 1
ATOM 504 C C . ARG A 1 67 ? -36.550 6.188 8.343 1.00 77.19 67 ARG A C 1
ATOM 506 O O . ARG A 1 67 ? -36.320 7.015 7.465 1.00 77.19 67 ARG A O 1
ATOM 513 N N . GLY A 1 68 ? -37.214 5.053 8.110 1.00 65.62 68 GLY A N 1
ATOM 514 C CA . GLY A 1 68 ? -37.639 4.635 6.773 1.00 65.62 68 GLY A CA 1
ATOM 515 C C . GLY A 1 68 ? -36.469 4.261 5.862 1.00 65.62 68 GLY A C 1
ATOM 516 O O . GLY A 1 68 ? -36.598 4.352 4.643 1.00 65.62 68 GLY A O 1
ATOM 517 N N . GLU A 1 69 ? -35.320 3.887 6.436 1.00 64.50 69 GLU A N 1
ATOM 518 C CA . GLU A 1 69 ? -34.213 3.330 5.663 1.00 64.50 69 GLU A CA 1
ATOM 519 C C . GLU A 1 69 ? -34.604 1.932 5.175 1.00 64.50 69 GLU A C 1
ATOM 521 O O . GLU A 1 69 ? -35.040 1.094 5.966 1.00 64.50 69 GLU A O 1
ATOM 526 N N . ASP A 1 70 ? -34.473 1.706 3.868 1.00 56.31 70 ASP A N 1
ATOM 527 C CA . ASP A 1 70 ? -34.811 0.445 3.213 1.00 56.31 70 ASP A CA 1
ATOM 528 C C . ASP A 1 70 ? -34.070 -0.727 3.894 1.00 56.31 70 ASP A C 1
ATOM 530 O O . ASP A 1 70 ? -32.842 -0.670 4.011 1.00 56.31 70 ASP A O 1
ATOM 534 N N . PRO A 1 71 ? -34.755 -1.779 4.378 1.00 51.94 71 PRO A N 1
ATOM 535 C CA . PRO A 1 71 ? -34.096 -2.950 4.956 1.00 51.94 71 PRO A CA 1
ATOM 536 C C . PRO A 1 71 ? -33.218 -3.709 3.943 1.00 51.94 71 PRO A C 1
ATOM 538 O O . PRO A 1 71 ? -32.331 -4.450 4.366 1.00 51.94 71 PRO A O 1
ATOM 541 N N . GLU A 1 72 ? -33.401 -3.495 2.631 1.00 50.56 72 GLU A N 1
ATOM 542 C CA . GLU A 1 72 ? -32.476 -3.967 1.586 1.00 50.56 72 GLU A CA 1
ATOM 543 C C . GLU A 1 72 ? -31.231 -3.083 1.410 1.00 50.56 72 GLU A C 1
ATOM 545 O O . GLU A 1 72 ? -30.301 -3.462 0.690 1.00 50.56 72 GLU A O 1
ATOM 550 N N . ALA A 1 73 ? -31.151 -1.925 2.079 1.00 52.59 73 ALA A N 1
ATOM 551 C CA . ALA A 1 73 ? -29.937 -1.122 2.097 1.00 52.59 73 ALA A CA 1
ATOM 552 C C . ALA A 1 73 ? -28.833 -1.924 2.796 1.00 52.59 73 ALA A C 1
ATOM 554 O O . ALA A 1 73 ? -28.782 -1.973 4.034 1.00 52.59 73 ALA A O 1
ATOM 555 N N . GLN A 1 74 ? -27.981 -2.549 1.967 1.00 55.72 74 GLN A N 1
ATOM 556 C CA . GLN A 1 74 ? -26.814 -3.343 2.351 1.00 55.72 74 GLN A CA 1
ATOM 557 C C . GLN A 1 74 ? -26.218 -2.784 3.638 1.00 55.72 74 GLN A C 1
ATOM 559 O O . GLN A 1 74 ? -25.941 -1.582 3.725 1.00 55.72 74 GLN A O 1
ATOM 564 N N . ALA A 1 75 ? -26.059 -3.650 4.645 1.00 58.91 75 ALA A N 1
ATOM 565 C CA . ALA A 1 75 ? -25.405 -3.277 5.890 1.00 58.91 75 ALA A CA 1
ATOM 566 C C . ALA A 1 75 ? -24.140 -2.468 5.555 1.00 58.91 75 ALA A C 1
ATOM 568 O O . ALA A 1 75 ? -23.402 -2.868 4.648 1.00 58.91 75 ALA A O 1
ATOM 569 N N . PRO A 1 76 ? -23.916 -1.311 6.207 1.00 64.62 76 PRO A N 1
ATOM 570 C CA . PRO A 1 76 ? -22.850 -0.405 5.811 1.00 64.62 76 PRO A CA 1
ATOM 571 C C . PRO A 1 76 ? -21.530 -1.172 5.779 1.00 64.62 76 PRO A C 1
ATOM 573 O O . PRO A 1 76 ? -21.090 -1.695 6.806 1.00 64.62 76 PRO A O 1
ATOM 576 N N . GLN A 1 77 ? -20.934 -1.267 4.587 1.00 82.69 77 GLN A N 1
ATOM 577 C CA . GLN A 1 77 ? -19.682 -1.986 4.393 1.00 82.69 77 GLN A CA 1
ATOM 578 C C . GLN A 1 77 ? -18.632 -1.441 5.356 1.00 82.69 77 GLN A C 1
ATOM 580 O O . GLN A 1 77 ? -18.514 -0.227 5.570 1.00 82.69 77 GLN A O 1
ATOM 585 N N . LEU A 1 78 ? -17.854 -2.345 5.946 1.00 89.69 78 LEU A N 1
ATOM 586 C CA . LEU A 1 78 ? -16.812 -1.955 6.878 1.00 89.69 78 LEU A CA 1
ATOM 587 C C . LEU A 1 78 ? -15.781 -1.088 6.146 1.00 89.69 78 LEU A C 1
ATOM 589 O O . LEU A 1 78 ? -15.139 -1.534 5.199 1.00 89.69 78 LEU A O 1
ATOM 593 N N . ALA A 1 79 ? -15.600 0.158 6.583 1.00 95.06 79 ALA A N 1
ATOM 594 C CA . ALA A 1 79 ? -14.599 1.032 5.986 1.00 95.06 79 ALA A CA 1
ATOM 595 C C . ALA A 1 79 ? -13.191 0.442 6.170 1.00 95.06 79 ALA A C 1
ATOM 597 O O . ALA A 1 79 ? -12.811 0.038 7.275 1.00 95.06 79 ALA A O 1
ATOM 598 N N . LEU A 1 80 ? -12.399 0.434 5.101 1.00 97.06 80 LEU A N 1
ATOM 599 C CA . LEU A 1 80 ? -11.030 -0.063 5.111 1.00 97.06 80 LEU A CA 1
ATOM 600 C C . LEU A 1 80 ? -10.101 0.985 4.507 1.00 97.06 80 LEU A C 1
ATOM 602 O O . LEU A 1 80 ? -10.244 1.379 3.358 1.00 97.06 80 LEU A O 1
ATOM 606 N N . VAL A 1 81 ? -9.131 1.442 5.288 1.00 97.69 81 VAL A N 1
ATOM 607 C CA . VAL A 1 81 ? -8.125 2.408 4.857 1.00 97.69 81 VAL A CA 1
ATOM 608 C C . VAL A 1 81 ? -6.830 1.666 4.558 1.00 97.69 81 VAL A C 1
ATOM 610 O O . VAL A 1 81 ? -6.252 1.022 5.436 1.00 97.69 81 VAL A O 1
ATOM 613 N N . LEU A 1 82 ? -6.376 1.757 3.312 1.00 98.06 82 LEU A N 1
ATOM 614 C CA . LEU A 1 82 ? -5.150 1.122 2.844 1.00 98.06 82 LEU A CA 1
ATOM 615 C C . LEU A 1 82 ? -4.024 2.155 2.763 1.00 98.06 82 LEU A C 1
ATOM 617 O O . LEU A 1 82 ? -4.153 3.179 2.089 1.00 98.06 82 LEU A O 1
ATOM 621 N N . ASP A 1 83 ? -2.903 1.877 3.423 1.00 97.81 83 ASP A N 1
ATOM 622 C CA . ASP A 1 83 ? -1.676 2.660 3.287 1.00 97.81 83 ASP A CA 1
ATOM 623 C C . ASP A 1 83 ? -0.961 2.261 1.989 1.00 97.81 83 ASP A C 1
ATOM 625 O O . ASP A 1 83 ? -0.185 1.301 1.934 1.00 97.81 83 ASP A O 1
ATOM 629 N N . GLY A 1 84 ? -1.268 2.979 0.907 1.00 97.19 84 GLY A N 1
ATOM 630 C CA . GLY A 1 84 ? -0.798 2.620 -0.426 1.00 97.19 84 GLY A CA 1
ATOM 631 C C . GLY A 1 84 ? 0.717 2.736 -0.575 1.00 97.19 84 GLY A C 1
ATOM 632 O O . GLY A 1 84 ? 1.316 1.970 -1.328 1.00 97.19 84 GLY A O 1
ATOM 633 N N . ALA A 1 85 ? 1.360 3.655 0.154 1.00 95.25 85 ALA A N 1
ATOM 634 C CA . ALA A 1 85 ? 2.812 3.772 0.128 1.00 95.25 85 ALA A CA 1
ATOM 635 C C . ALA A 1 85 ? 3.455 2.547 0.789 1.00 95.25 85 ALA A C 1
ATOM 637 O O . ALA A 1 85 ? 4.357 1.944 0.205 1.00 95.25 85 ALA A O 1
ATOM 638 N N . ASN A 1 86 ? 2.973 2.147 1.968 1.00 97.50 86 ASN A N 1
ATOM 639 C CA . ASN A 1 86 ? 3.492 0.981 2.676 1.00 97.50 86 ASN A CA 1
ATOM 640 C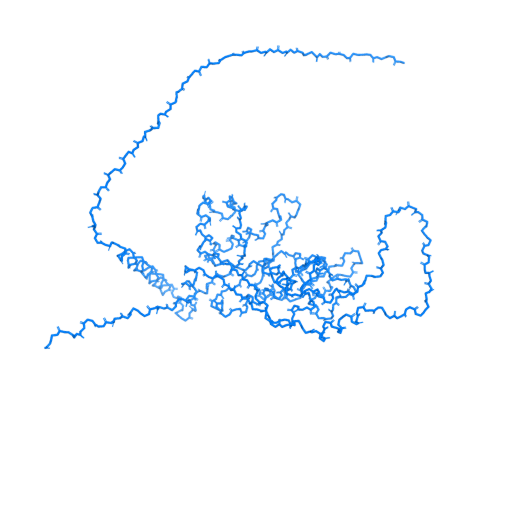 C . ASN A 1 86 ? 3.294 -0.315 1.875 1.00 97.50 86 ASN A C 1
ATOM 642 O O . ASN A 1 86 ? 4.241 -1.090 1.739 1.00 97.50 86 ASN A O 1
ATOM 646 N N . LEU A 1 87 ? 2.115 -0.505 1.270 1.00 98.31 87 LEU A N 1
ATOM 647 C CA . LEU A 1 87 ? 1.818 -1.637 0.384 1.00 98.31 87 LEU A CA 1
ATOM 648 C C . LEU A 1 87 ? 2.774 -1.698 -0.814 1.00 98.31 87 LEU A C 1
ATOM 650 O O . LEU A 1 87 ? 3.386 -2.735 -1.068 1.00 98.31 87 LEU A O 1
ATOM 654 N N . ALA A 1 88 ? 2.950 -0.579 -1.521 1.00 96.50 88 ALA A N 1
ATOM 655 C CA . ALA A 1 88 ? 3.775 -0.535 -2.723 1.00 96.50 88 ALA A CA 1
ATOM 656 C C . ALA A 1 88 ? 5.267 -0.782 -2.437 1.00 96.50 88 ALA A C 1
ATOM 658 O O . ALA A 1 88 ? 5.952 -1.447 -3.217 1.00 96.50 88 ALA A O 1
ATOM 659 N N . TRP A 1 89 ? 5.780 -0.266 -1.315 1.00 96.19 89 TRP A N 1
ATOM 660 C CA . TRP A 1 89 ? 7.159 -0.513 -0.885 1.00 96.19 89 TRP A CA 1
ATOM 661 C C . TRP A 1 89 ? 7.372 -1.941 -0.389 1.00 96.19 89 TRP A C 1
ATOM 663 O O . TRP A 1 89 ? 8.364 -2.566 -0.757 1.00 96.19 89 TRP A O 1
ATOM 673 N N . ALA A 1 90 ? 6.451 -2.471 0.418 1.00 97.81 90 ALA A N 1
ATOM 674 C CA . ALA A 1 90 ? 6.553 -3.830 0.939 1.00 97.81 90 ALA A CA 1
ATOM 675 C C . ALA A 1 90 ? 6.506 -4.880 -0.181 1.00 97.81 90 ALA A C 1
ATOM 677 O O . ALA A 1 90 ? 7.232 -5.870 -0.117 1.00 97.81 90 ALA A O 1
ATOM 678 N N . TYR A 1 91 ? 5.706 -4.643 -1.225 1.00 97.12 91 TYR A N 1
ATOM 679 C CA . TYR A 1 91 ? 5.690 -5.488 -2.417 1.00 97.12 91 TYR A CA 1
ATOM 680 C C . TYR A 1 91 ? 7.036 -5.473 -3.143 1.00 97.12 91 TYR A C 1
ATOM 682 O O . TYR A 1 91 ? 7.619 -6.524 -3.405 1.00 97.12 91 TYR A O 1
ATOM 690 N N . ALA A 1 92 ? 7.560 -4.276 -3.427 1.00 94.12 92 ALA A N 1
ATOM 691 C CA . ALA A 1 92 ? 8.838 -4.122 -4.110 1.00 94.12 92 ALA A CA 1
ATOM 692 C C . ALA A 1 92 ? 9.991 -4.787 -3.348 1.00 94.12 92 ALA A C 1
ATOM 694 O O . ALA A 1 92 ? 10.849 -5.418 -3.961 1.00 94.12 92 ALA A O 1
ATOM 695 N N . ASP A 1 93 ? 9.991 -4.675 -2.018 1.00 95.62 93 ASP A N 1
ATOM 696 C CA . ASP A 1 93 ? 10.964 -5.332 -1.148 1.00 95.62 93 ASP A CA 1
ATOM 697 C C . ASP A 1 93 ? 10.838 -6.863 -1.177 1.00 95.62 93 ASP A C 1
ATOM 699 O O . ASP A 1 93 ? 11.850 -7.556 -1.279 1.00 95.62 93 ASP A O 1
ATOM 703 N N . ALA A 1 94 ? 9.615 -7.403 -1.141 1.00 96.25 94 ALA A N 1
ATOM 704 C CA . ALA A 1 94 ? 9.388 -8.844 -1.234 1.00 96.25 94 ALA A CA 1
ATOM 705 C C . ALA A 1 94 ? 9.907 -9.416 -2.562 1.00 96.25 94 ALA A C 1
ATOM 707 O O . ALA A 1 94 ? 10.657 -10.392 -2.554 1.00 96.25 94 ALA A O 1
ATOM 708 N N . VAL A 1 95 ? 9.590 -8.759 -3.684 1.00 93.62 95 VAL A N 1
ATOM 709 C CA . VAL A 1 95 ? 10.091 -9.151 -5.010 1.00 93.62 95 VAL A CA 1
ATOM 710 C C . VAL A 1 95 ? 11.613 -9.031 -5.077 1.00 93.62 95 VAL A C 1
ATOM 712 O O . VAL A 1 95 ? 12.272 -9.957 -5.531 1.00 93.62 95 VAL A O 1
ATOM 715 N N . ALA A 1 96 ? 12.199 -7.938 -4.580 1.00 92.69 96 ALA A N 1
ATOM 716 C CA . ALA A 1 96 ? 13.651 -7.749 -4.595 1.00 92.69 96 ALA A CA 1
ATOM 717 C C . ALA A 1 96 ? 14.403 -8.811 -3.790 1.00 92.69 96 ALA A C 1
ATOM 719 O O . ALA A 1 96 ? 15.457 -9.285 -4.217 1.00 92.69 96 ALA A O 1
ATOM 720 N N . ARG A 1 97 ? 13.866 -9.190 -2.624 1.00 94.19 97 ARG A N 1
ATOM 721 C CA . ARG A 1 97 ? 14.424 -10.273 -1.811 1.00 94.19 97 ARG A CA 1
ATOM 722 C C . ARG A 1 97 ? 14.342 -11.610 -2.536 1.00 94.19 97 ARG A C 1
ATOM 724 O O . ARG A 1 97 ? 15.319 -12.351 -2.486 1.00 94.19 97 ARG A O 1
ATOM 731 N N . HIS A 1 98 ? 13.229 -11.881 -3.219 1.00 93.81 98 HIS A N 1
ATOM 732 C CA . HIS A 1 98 ? 13.039 -13.104 -4.001 1.00 93.81 98 HIS A CA 1
ATOM 733 C C . HIS A 1 98 ? 13.992 -13.184 -5.195 1.00 93.81 98 HIS A C 1
ATOM 735 O O . HIS A 1 98 ? 14.680 -14.182 -5.366 1.00 93.81 98 HIS A O 1
ATOM 741 N N . THR A 1 99 ? 14.122 -12.102 -5.970 1.00 88.88 99 THR A N 1
ATOM 742 C CA . THR A 1 99 ? 14.999 -12.061 -7.155 1.00 88.88 99 THR A CA 1
ATOM 743 C C . THR A 1 99 ? 16.490 -11.929 -6.819 1.00 88.88 99 THR A C 1
ATOM 745 O O . THR A 1 99 ? 17.359 -12.014 -7.691 1.00 88.88 99 THR A O 1
ATOM 748 N N . GLY A 1 100 ? 16.819 -11.682 -5.548 1.00 90.38 100 GLY A N 1
ATOM 749 C CA . GLY A 1 100 ? 18.180 -11.403 -5.095 1.00 90.38 100 GLY A CA 1
ATOM 750 C C . GLY A 1 100 ? 18.711 -10.033 -5.533 1.00 90.38 100 GLY A C 1
ATOM 751 O O . GLY A 1 100 ? 19.924 -9.812 -5.501 1.00 90.38 100 GLY A O 1
ATOM 752 N N . TYR A 1 101 ? 17.842 -9.103 -5.936 1.00 88.38 101 TYR A N 1
ATOM 753 C CA . TYR A 1 101 ? 18.237 -7.755 -6.336 1.00 88.38 101 TYR A CA 1
ATOM 754 C C . TYR A 1 101 ? 18.774 -6.946 -5.148 1.00 88.38 101 TYR A C 1
ATOM 756 O O . TYR A 1 101 ? 18.152 -6.850 -4.091 1.00 88.38 101 TYR A O 1
ATOM 764 N N . ARG A 1 102 ? 19.948 -6.326 -5.325 1.00 87.12 102 ARG A N 1
ATOM 765 C CA . ARG A 1 102 ? 20.651 -5.558 -4.274 1.00 87.12 102 ARG A CA 1
ATOM 766 C C . ARG A 1 102 ? 20.703 -4.048 -4.522 1.00 87.12 102 ARG A C 1
ATOM 768 O O . ARG A 1 102 ? 21.322 -3.324 -3.746 1.00 87.12 102 ARG A O 1
ATOM 775 N N . GLY A 1 103 ? 20.107 -3.568 -5.611 1.00 83.25 103 GLY A N 1
ATOM 776 C CA . GLY A 1 103 ? 20.130 -2.150 -5.965 1.00 83.25 103 GLY A CA 1
ATOM 777 C C . GLY A 1 103 ? 19.031 -1.327 -5.286 1.00 83.25 103 GLY A C 1
ATOM 778 O O . GLY A 1 103 ? 18.328 -1.786 -4.386 1.00 83.25 103 GLY A O 1
ATOM 779 N N . ARG A 1 104 ? 18.874 -0.073 -5.727 1.00 83.38 104 ARG A N 1
ATOM 780 C CA . ARG A 1 104 ? 17.822 0.818 -5.217 1.00 83.38 104 ARG A CA 1
ATOM 781 C C . ARG A 1 104 ? 16.470 0.418 -5.794 1.00 83.38 104 ARG A C 1
ATOM 783 O O . ARG A 1 104 ? 16.221 0.627 -6.980 1.00 83.38 104 ARG A O 1
ATOM 790 N N . ILE A 1 105 ? 15.597 -0.079 -4.931 1.00 85.62 105 ILE A N 1
ATOM 791 C CA . ILE A 1 105 ? 14.201 -0.366 -5.255 1.00 85.62 105 ILE A CA 1
ATOM 792 C C . ILE A 1 105 ? 13.332 0.881 -5.087 1.00 85.62 105 ILE A C 1
ATOM 794 O O . ILE A 1 105 ? 13.705 1.820 -4.379 1.00 85.62 105 ILE A O 1
ATOM 798 N N . GLY A 1 106 ? 12.180 0.881 -5.747 1.00 88.19 106 GLY A N 1
ATOM 799 C CA . GLY A 1 106 ? 11.134 1.875 -5.551 1.00 88.19 106 GLY A CA 1
ATOM 800 C C . GLY A 1 106 ? 9.760 1.232 -5.439 1.00 88.19 106 GLY A C 1
ATOM 801 O O . GLY A 1 106 ? 9.650 0.021 -5.618 1.00 88.19 106 GLY A O 1
ATOM 802 N N . PRO A 1 107 ? 8.722 2.018 -5.127 1.00 93.19 107 PRO A N 1
ATOM 803 C CA . PRO A 1 107 ? 7.407 1.475 -4.833 1.00 93.19 107 PRO A CA 1
ATOM 804 C C . PRO A 1 107 ? 6.736 0.948 -6.106 1.00 93.19 107 PRO A C 1
ATOM 806 O O . PRO A 1 107 ? 6.827 1.584 -7.158 1.00 93.19 107 PRO A O 1
ATOM 809 N N . LEU A 1 108 ? 6.036 -0.183 -5.995 1.00 92.44 108 LEU A N 1
ATOM 810 C CA . LEU A 1 108 ? 5.344 -0.841 -7.107 1.00 92.44 108 LEU A CA 1
ATOM 811 C C . LEU A 1 108 ? 3.833 -0.938 -6.857 1.00 92.44 108 LEU A C 1
ATOM 813 O O . LEU A 1 108 ? 3.405 -1.404 -5.801 1.00 92.44 108 LEU A O 1
ATOM 817 N N . SER A 1 109 ? 3.013 -0.524 -7.826 1.00 93.62 109 SER A N 1
ATOM 818 C CA . SER A 1 109 ? 1.552 -0.410 -7.665 1.00 93.62 109 SER A CA 1
ATOM 819 C C . SER A 1 109 ? 0.874 -1.761 -7.503 1.00 93.62 109 SER A C 1
ATOM 821 O O . SER A 1 109 ? -0.182 -1.838 -6.883 1.00 93.62 109 SER A O 1
ATOM 823 N N . ARG A 1 110 ? 1.498 -2.836 -7.997 1.00 93.31 110 ARG A N 1
ATOM 824 C CA . ARG A 1 110 ? 0.963 -4.199 -7.920 1.00 93.31 110 ARG A CA 1
ATOM 825 C C . ARG A 1 110 ? 0.632 -4.635 -6.490 1.00 93.31 110 ARG A C 1
ATOM 827 O O . ARG A 1 110 ? -0.376 -5.301 -6.283 1.00 93.31 110 ARG A O 1
ATOM 834 N N . GLY A 1 111 ? 1.408 -4.193 -5.497 1.00 96.44 111 GLY A N 1
ATOM 835 C CA . GLY A 1 111 ? 1.101 -4.452 -4.088 1.00 96.44 111 GLY A CA 1
ATOM 836 C C . GLY A 1 111 ? -0.236 -3.862 -3.631 1.00 96.44 111 GLY A C 1
ATOM 837 O O . GLY A 1 111 ? -0.914 -4.440 -2.786 1.00 96.44 111 GLY A O 1
ATOM 838 N N . ILE A 1 112 ? -0.636 -2.728 -4.208 1.00 97.00 112 ILE A N 1
ATOM 839 C CA . ILE A 1 112 ? -1.910 -2.067 -3.913 1.00 97.00 112 ILE A CA 1
ATOM 840 C C . ILE A 1 112 ? -3.063 -2.869 -4.518 1.00 97.00 112 ILE A C 1
ATOM 842 O O . ILE A 1 112 ? -4.035 -3.136 -3.816 1.00 97.00 112 ILE A O 1
ATOM 846 N N . ASP A 1 113 ? -2.942 -3.305 -5.777 1.00 94.94 113 ASP A N 1
ATOM 847 C CA . ASP A 1 113 ? -3.972 -4.133 -6.420 1.00 94.94 113 ASP A CA 1
ATOM 848 C C . ASP A 1 113 ? -4.242 -5.416 -5.642 1.00 94.94 113 ASP A C 1
ATOM 850 O O . ASP A 1 113 ? -5.395 -5.760 -5.403 1.00 94.94 113 ASP A O 1
ATOM 854 N N . LEU A 1 114 ? -3.177 -6.125 -5.251 1.00 96.56 114 LEU A N 1
ATOM 855 C CA . LEU A 1 114 ? -3.296 -7.409 -4.567 1.00 96.56 114 LEU A CA 1
ATOM 856 C C . LEU A 1 114 ? -4.033 -7.258 -3.234 1.00 96.56 114 LEU A C 1
ATOM 858 O O . LEU A 1 114 ? -4.836 -8.113 -2.876 1.00 96.56 114 LEU A O 1
ATOM 862 N N . ALA A 1 115 ? -3.808 -6.152 -2.520 1.00 97.38 115 ALA A N 1
ATOM 863 C CA . ALA A 1 115 ? -4.559 -5.847 -1.307 1.00 97.38 115 ALA A CA 1
ATOM 864 C C . ALA A 1 115 ? -6.024 -5.484 -1.604 1.00 97.38 115 ALA A C 1
ATOM 866 O O . ALA A 1 115 ? -6.915 -5.940 -0.894 1.00 97.38 115 ALA A O 1
ATOM 867 N N . MET A 1 116 ? -6.287 -4.700 -2.656 1.00 95.62 116 MET A N 1
ATOM 868 C CA . MET A 1 116 ? -7.648 -4.327 -3.077 1.00 95.62 116 MET A CA 1
ATOM 869 C C . MET A 1 116 ? -8.487 -5.533 -3.524 1.00 95.62 116 MET A C 1
ATOM 871 O O . MET A 1 116 ? -9.703 -5.520 -3.365 1.00 95.62 116 MET A O 1
ATOM 875 N N . GLN A 1 117 ? -7.850 -6.558 -4.091 1.00 95.00 117 GLN A N 1
ATOM 876 C CA . GLN A 1 117 ? -8.507 -7.742 -4.657 1.00 95.00 117 GLN A CA 1
ATOM 877 C C . GLN A 1 117 ? -8.638 -8.906 -3.662 1.00 95.00 117 GLN A C 1
ATOM 879 O O . GLN A 1 117 ? -9.249 -9.920 -3.992 1.00 95.00 117 GLN A O 1
ATOM 884 N N . HIS A 1 118 ? -8.073 -8.787 -2.458 1.00 96.75 118 HIS A N 1
ATOM 885 C CA . HIS A 1 118 ? -8.023 -9.895 -1.509 1.00 96.75 118 HIS A CA 1
ATOM 886 C C . HIS A 1 118 ? -9.419 -10.280 -0.993 1.00 96.75 118 HIS A C 1
ATOM 888 O O . HIS A 1 118 ? -10.152 -9.447 -0.458 1.00 96.75 118 HIS A O 1
ATOM 894 N N . GLU A 1 119 ? -9.753 -11.568 -1.070 1.00 95.00 119 GLU A N 1
ATOM 895 C CA . GLU A 1 119 ? -11.093 -12.109 -0.790 1.00 95.00 119 GLU A CA 1
ATOM 896 C C . GLU A 1 119 ? -11.616 -11.748 0.602 1.00 95.00 119 GLU A C 1
ATOM 898 O O . GLU A 1 119 ? -12.719 -11.226 0.740 1.00 95.00 119 GLU A O 1
ATOM 903 N N . ALA A 1 120 ? -10.784 -11.904 1.637 1.00 92.50 120 ALA A N 1
ATOM 904 C CA . ALA A 1 120 ? -11.157 -11.565 3.015 1.00 92.50 120 ALA A CA 1
ATOM 905 C C . ALA A 1 120 ? -11.497 -10.072 3.237 1.00 92.50 120 ALA A C 1
ATOM 907 O O . ALA A 1 120 ? -11.929 -9.694 4.325 1.00 92.50 120 ALA A O 1
ATOM 908 N N . LEU A 1 121 ? -11.261 -9.213 2.239 1.00 93.75 121 LEU A N 1
ATOM 909 C CA . LEU A 1 121 ? -11.535 -7.778 2.275 1.00 93.75 121 LEU A CA 1
ATOM 910 C C . LEU A 1 121 ? -12.692 -7.370 1.344 1.00 93.75 121 LEU A C 1
ATOM 912 O O . LEU A 1 121 ? -13.072 -6.203 1.365 1.00 93.75 121 LEU A O 1
ATOM 916 N N . GLN A 1 122 ? -13.296 -8.294 0.582 1.00 87.94 122 GLN A N 1
ATOM 917 C CA . GLN A 1 122 ? -14.369 -7.992 -0.384 1.00 87.94 122 GLN A CA 1
ATOM 918 C C . GLN A 1 122 ? -15.661 -7.454 0.258 1.00 87.94 122 GLN A C 1
ATOM 920 O O . GLN A 1 122 ? -16.426 -6.760 -0.402 1.00 87.94 122 GLN A O 1
ATOM 925 N N . GLY A 1 123 ? -15.895 -7.720 1.549 1.00 87.12 123 GLY A N 1
ATOM 926 C CA . GLY A 1 123 ? -16.999 -7.126 2.323 1.00 87.12 123 GLY A CA 1
ATOM 927 C C . GLY A 1 123 ? -16.703 -5.730 2.892 1.00 87.12 123 GLY A C 1
ATOM 928 O O . GLY A 1 123 ? -17.542 -5.145 3.583 1.00 87.12 123 GLY A O 1
ATOM 929 N N . CYS A 1 124 ? -15.500 -5.203 2.657 1.00 93.06 124 CYS A N 1
ATOM 930 C CA . CYS A 1 124 ? -15.111 -3.862 3.072 1.00 93.06 124 CYS A CA 1
ATOM 931 C C . CYS A 1 124 ? -15.311 -2.847 1.941 1.00 93.06 124 CYS A C 1
ATOM 933 O O . CYS A 1 124 ? -15.339 -3.198 0.768 1.00 93.06 124 CYS A O 1
ATOM 935 N N . ALA A 1 125 ? -15.322 -1.565 2.307 1.00 93.19 125 ALA A N 1
ATOM 936 C CA . ALA A 1 125 ? -15.180 -0.451 1.375 1.00 93.19 125 ALA A CA 1
ATOM 937 C C . ALA A 1 125 ? -13.726 0.067 1.418 1.00 93.19 125 ALA A C 1
ATOM 939 O O . ALA A 1 125 ? -13.421 0.948 2.239 1.00 93.19 125 ALA A O 1
ATOM 940 N N . PRO A 1 126 ? -12.794 -0.501 0.620 1.00 94.69 126 PRO A N 1
ATOM 941 C CA . PRO A 1 126 ? -11.393 -0.105 0.640 1.00 94.69 126 PRO A CA 1
ATOM 942 C C . PRO A 1 126 ? -11.178 1.282 0.029 1.00 94.69 126 PRO A C 1
ATOM 944 O O . PRO A 1 126 ? -11.705 1.611 -1.030 1.00 94.69 126 PRO A O 1
ATOM 947 N N . ARG A 1 127 ? -10.350 2.096 0.686 1.00 96.00 127 ARG A N 1
ATOM 948 C CA . ARG A 1 127 ? -9.872 3.388 0.185 1.00 96.00 127 ARG A CA 1
ATOM 949 C C . ARG A 1 127 ? -8.375 3.507 0.402 1.00 96.00 127 ARG A C 1
ATOM 951 O O . ARG A 1 127 ? -7.889 3.483 1.534 1.00 96.00 127 ARG A O 1
ATOM 958 N N . VAL A 1 128 ? -7.646 3.658 -0.694 1.00 97.38 128 VAL A N 1
ATOM 959 C CA . VAL A 1 128 ? -6.187 3.772 -0.704 1.00 97.38 128 VAL A CA 1
ATOM 960 C C . VAL A 1 128 ? -5.773 5.214 -0.450 1.00 97.38 128 VAL A C 1
ATOM 962 O O . VAL A 1 128 ? -6.245 6.122 -1.123 1.00 97.38 128 VAL A O 1
ATOM 965 N N . PHE A 1 129 ? -4.847 5.440 0.477 1.00 96.75 129 PHE A N 1
ATOM 966 C CA . PHE A 1 129 ? -4.219 6.742 0.694 1.00 96.75 129 PHE A CA 1
ATOM 967 C C . PHE A 1 129 ? -2.796 6.719 0.143 1.00 96.75 129 PHE A C 1
ATOM 969 O O . PHE A 1 129 ? -1.995 5.855 0.499 1.00 96.75 129 PHE A O 1
ATOM 976 N N . LEU A 1 130 ? -2.484 7.667 -0.744 1.00 93.75 130 LEU A N 1
ATOM 977 C CA . LEU A 1 130 ? -1.192 7.747 -1.425 1.00 93.75 130 LEU A CA 1
ATOM 978 C C . LEU A 1 130 ? -0.703 9.189 -1.542 1.00 93.75 130 LEU A C 1
ATOM 980 O O . LEU A 1 130 ? -1.496 10.091 -1.822 1.00 93.75 130 LEU A O 1
ATOM 984 N N . PRO A 1 131 ? 0.611 9.437 -1.446 1.00 92.81 131 PRO A N 1
ATOM 985 C CA . PRO A 1 131 ? 1.164 10.741 -1.773 1.00 92.81 131 PRO A CA 1
ATOM 986 C C . PRO A 1 131 ? 0.901 11.105 -3.237 1.00 92.81 131 PRO A C 1
ATOM 988 O O . PRO A 1 131 ? 1.152 10.316 -4.139 1.00 92.81 131 PRO A O 1
ATOM 991 N N . ARG A 1 132 ? 0.489 12.344 -3.514 1.00 92.12 132 ARG A N 1
ATOM 992 C CA . ARG A 1 132 ? 0.179 12.796 -4.885 1.00 92.12 132 ARG A CA 1
ATOM 993 C C . ARG A 1 132 ? 1.307 12.533 -5.895 1.00 92.12 132 ARG A C 1
ATOM 995 O O . ARG A 1 132 ? 1.034 12.134 -7.024 1.00 92.12 132 ARG A O 1
ATOM 1002 N N . HIS A 1 133 ? 2.561 12.734 -5.485 1.00 89.12 133 HIS A N 1
ATOM 1003 C CA . HIS A 1 133 ? 3.735 12.549 -6.349 1.00 89.12 133 HIS A CA 1
ATOM 1004 C C . HIS A 1 133 ? 3.987 11.084 -6.734 1.00 89.12 133 HIS A C 1
ATOM 1006 O O . HIS A 1 133 ? 4.658 10.847 -7.731 1.00 89.12 133 HIS A O 1
ATOM 1012 N N . TYR A 1 134 ? 3.398 10.121 -6.014 1.00 91.62 134 TYR A N 1
ATOM 1013 C CA . TYR A 1 134 ? 3.448 8.700 -6.377 1.00 91.62 134 TYR A CA 1
ATOM 1014 C C . TYR A 1 134 ? 2.587 8.388 -7.604 1.00 91.62 134 TYR A C 1
ATOM 1016 O O . TYR A 1 134 ? 2.808 7.379 -8.266 1.00 91.62 134 TYR A O 1
ATOM 1024 N N . VAL A 1 135 ? 1.631 9.261 -7.930 1.00 90.62 135 VAL A N 1
ATOM 1025 C CA . VAL A 1 135 ? 0.684 9.064 -9.034 1.00 90.62 135 VAL A CA 1
ATOM 1026 C C . VAL A 1 135 ? 0.973 10.010 -10.188 1.00 90.62 135 VAL A C 1
ATOM 1028 O O . VAL A 1 135 ? 0.935 9.593 -11.341 1.00 90.62 135 VAL A O 1
ATOM 1031 N N . ILE A 1 136 ? 1.276 11.277 -9.901 1.00 89.12 136 ILE A N 1
ATOM 1032 C CA . ILE A 1 136 ? 1.573 12.295 -10.912 1.00 89.12 136 ILE A CA 1
ATOM 1033 C C . ILE A 1 136 ? 2.695 13.220 -10.436 1.00 89.12 136 ILE A C 1
ATOM 1035 O O . ILE A 1 136 ? 2.605 13.833 -9.372 1.00 89.12 136 ILE A O 1
ATOM 1039 N N . GLY A 1 137 ? 3.757 13.345 -11.230 1.00 87.12 137 GLY A N 1
ATOM 1040 C CA . GLY A 1 137 ? 4.981 14.020 -10.797 1.00 87.12 137 GLY A CA 1
ATOM 1041 C C . GLY A 1 137 ? 6.168 13.767 -11.721 1.00 87.12 137 GLY A C 1
ATOM 1042 O O . GLY A 1 137 ? 5.997 13.562 -12.927 1.00 87.12 137 GLY A O 1
ATOM 1043 N N . LYS A 1 138 ? 7.386 13.812 -11.170 1.00 84.12 138 LYS A N 1
ATOM 1044 C CA . LYS A 1 138 ? 8.587 13.386 -11.904 1.00 84.12 138 LYS A CA 1
ATOM 1045 C C . LYS A 1 138 ? 8.664 11.865 -11.901 1.00 84.12 138 LYS A C 1
ATOM 1047 O O . LYS A 1 138 ? 8.358 11.256 -10.892 1.00 84.12 138 LYS A O 1
ATOM 1052 N N . GLN A 1 139 ? 9.161 11.252 -12.974 1.00 81.50 139 GLN A N 1
ATOM 1053 C CA . GLN A 1 139 ? 9.213 9.787 -13.112 1.00 81.50 139 GLN A CA 1
ATOM 1054 C C . GLN A 1 139 ? 9.830 9.070 -11.905 1.00 81.50 139 GLN A C 1
ATOM 1056 O O . GLN A 1 139 ? 9.235 8.140 -11.379 1.00 81.50 139 GLN A O 1
ATOM 1061 N N . HIS A 1 140 ? 10.968 9.558 -11.409 1.00 80.94 140 HIS A N 1
ATOM 1062 C CA . HIS A 1 140 ? 11.630 8.984 -10.238 1.00 80.94 140 HIS A CA 1
ATOM 1063 C C . HIS A 1 140 ? 10.889 9.235 -8.918 1.00 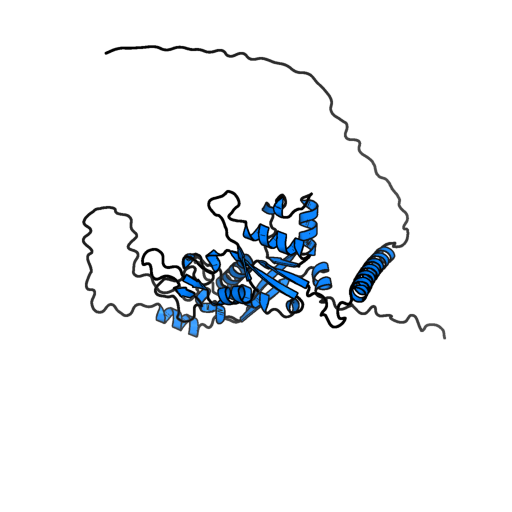80.94 140 HIS A C 1
ATOM 1065 O O . HIS A 1 140 ? 11.425 8.909 -7.880 1.00 80.94 140 HIS A O 1
ATOM 1071 N N . GLU A 1 141 ? 9.730 9.883 -8.906 1.00 85.12 141 GLU A N 1
ATOM 1072 C CA . GLU A 1 141 ? 8.897 10.087 -7.715 1.00 85.12 141 GLU A CA 1
ATOM 1073 C C . GLU A 1 141 ? 7.643 9.195 -7.758 1.00 85.12 141 GLU A C 1
ATOM 1075 O O . GLU A 1 141 ? 6.977 9.048 -6.733 1.00 85.12 141 GLU A O 1
ATOM 1080 N N . LEU A 1 142 ? 7.332 8.602 -8.920 1.00 87.12 142 LEU A N 1
ATOM 1081 C CA . LEU A 1 142 ? 6.145 7.783 -9.143 1.00 87.12 142 LEU A CA 1
ATOM 1082 C C . LEU A 1 142 ? 6.325 6.353 -8.631 1.00 87.12 142 LEU A C 1
ATOM 1084 O O . LEU A 1 142 ? 7.404 5.761 -8.714 1.00 87.12 142 LEU A O 1
ATOM 1088 N N . VAL A 1 143 ? 5.203 5.766 -8.225 1.00 89.19 143 VAL A N 1
ATOM 1089 C CA . VAL A 1 143 ? 5.031 4.314 -8.158 1.00 89.19 143 VAL A CA 1
ATOM 1090 C C . VAL A 1 143 ? 5.184 3.741 -9.566 1.00 89.19 143 VAL A C 1
ATOM 1092 O O . VAL A 1 143 ? 4.682 4.326 -10.528 1.00 89.19 143 VAL A O 1
ATOM 1095 N N . ASP A 1 144 ? 5.918 2.638 -9.683 1.00 86.50 144 ASP A N 1
ATOM 1096 C CA . ASP A 1 144 ? 6.362 1.996 -10.933 1.00 86.50 144 ASP A CA 1
ATOM 1097 C C . ASP A 1 144 ? 7.362 2.814 -11.774 1.00 86.50 144 ASP A C 1
ATOM 1099 O O . ASP A 1 144 ? 7.882 2.319 -12.770 1.00 86.50 144 ASP A O 1
ATOM 1103 N N . GLY A 1 145 ? 7.654 4.070 -11.406 1.00 77.19 145 GLY A N 1
ATOM 1104 C CA . GLY A 1 145 ? 8.540 4.956 -12.179 1.00 77.19 145 GLY A CA 1
ATOM 1105 C C . GLY A 1 145 ? 9.971 5.031 -11.657 1.00 77.19 145 GLY A C 1
ATOM 1106 O O . GLY A 1 145 ? 10.882 5.482 -12.358 1.00 77.19 145 GLY A O 1
ATOM 1107 N N . TRP A 1 146 ? 10.177 4.599 -10.418 1.00 71.38 146 TRP A N 1
ATOM 1108 C CA . TRP A 1 146 ? 11.459 4.650 -9.733 1.00 71.38 146 TRP A CA 1
ATOM 1109 C C . TRP A 1 146 ? 12.488 3.698 -10.367 1.00 71.38 146 TRP A C 1
ATOM 1111 O O . TRP A 1 146 ? 12.166 2.573 -10.732 1.00 71.38 146 TRP A O 1
ATOM 1121 N N . SER A 1 147 ? 13.744 4.145 -10.475 1.00 61.94 147 SER A N 1
ATOM 1122 C CA . SER A 1 147 ? 14.890 3.392 -11.030 1.00 61.94 147 SER A CA 1
ATOM 1123 C C . SER A 1 147 ? 14.798 2.950 -12.500 1.00 61.94 147 SER A C 1
ATOM 1125 O O . SER A 1 147 ? 15.750 2.353 -12.995 1.00 61.94 147 SER A O 1
ATOM 1127 N N . VAL A 1 148 ? 13.737 3.299 -13.231 1.00 61.88 148 VAL A N 1
ATOM 1128 C CA . VAL A 1 148 ? 13.629 3.041 -14.676 1.00 61.88 148 VAL A CA 1
ATOM 1129 C C . VAL A 1 148 ? 14.416 4.110 -15.441 1.00 61.88 148 VAL A C 1
ATOM 1131 O O . VAL A 1 148 ? 14.098 5.297 -15.296 1.00 61.88 148 VAL A O 1
ATOM 1134 N N . PRO A 1 149 ? 15.440 3.759 -16.246 1.00 58.19 149 PRO A N 1
ATOM 1135 C CA . PRO A 1 149 ? 16.018 4.693 -17.207 1.00 58.19 149 PRO A CA 1
ATOM 1136 C C . PRO A 1 149 ? 14.912 5.301 -18.074 1.00 58.19 149 PRO A C 1
ATOM 1138 O O . PRO A 1 149 ? 13.942 4.631 -18.420 1.00 58.19 149 PRO A O 1
ATOM 1141 N N . ARG A 1 150 ? 15.019 6.585 -18.420 1.00 54.34 150 ARG A N 1
ATOM 1142 C CA . ARG A 1 150 ? 13.975 7.289 -19.188 1.00 54.34 150 ARG A CA 1
ATOM 1143 C C . ARG A 1 150 ? 13.732 6.635 -20.554 1.00 54.34 150 ARG A C 1
ATOM 1145 O O . ARG A 1 150 ? 12.637 6.762 -21.097 1.00 54.34 150 ARG A O 1
ATOM 1152 N N . GLU A 1 151 ? 14.756 5.969 -21.079 1.00 50.03 151 GLU A N 1
ATOM 1153 C CA . GLU A 1 151 ? 14.769 5.219 -22.334 1.00 50.03 151 GLU A CA 1
ATOM 1154 C C . GLU A 1 151 ? 14.208 3.793 -22.196 1.00 50.03 151 GLU A C 1
ATOM 1156 O O . GLU A 1 151 ? 13.874 3.175 -23.198 1.00 50.03 151 GLU A O 1
ATOM 1161 N N . CYS A 1 152 ? 14.074 3.279 -20.970 1.00 48.56 152 CYS A N 1
ATOM 1162 C CA . CYS A 1 152 ? 13.609 1.923 -20.678 1.00 48.56 152 CYS A CA 1
ATOM 1163 C C . CYS A 1 152 ? 12.245 1.915 -19.989 1.00 48.56 152 CYS A C 1
ATOM 1165 O O . CYS A 1 152 ? 11.958 0.946 -19.294 1.00 48.56 152 CYS A O 1
ATOM 1167 N N . ILE A 1 153 ? 11.441 2.982 -20.122 1.00 50.97 153 ILE A N 1
ATOM 1168 C CA . ILE A 1 153 ? 10.008 2.939 -19.794 1.00 50.97 153 ILE A CA 1
ATOM 1169 C C . ILE A 1 153 ? 9.441 1.857 -20.715 1.00 50.97 153 ILE A C 1
ATOM 1171 O O . ILE A 1 153 ? 9.296 2.129 -21.905 1.00 50.97 153 ILE A O 1
ATOM 1175 N N . PRO A 1 154 ? 9.204 0.627 -20.236 1.00 48.41 154 PRO A N 1
ATOM 1176 C CA . PRO A 1 154 ? 8.664 -0.409 -21.091 1.00 48.41 154 PRO A CA 1
ATOM 1177 C C . PRO A 1 154 ? 7.302 0.080 -21.578 1.00 48.41 154 PRO A C 1
ATOM 1179 O O . PRO A 1 154 ? 6.578 0.722 -20.804 1.00 48.41 154 PRO A O 1
ATOM 1182 N N . ASP A 1 155 ? 6.908 -0.300 -22.792 1.00 44.44 155 ASP A N 1
ATOM 1183 C CA . ASP A 1 155 ? 5.540 -0.105 -23.300 1.00 44.44 155 ASP A CA 1
ATOM 1184 C C . ASP A 1 155 ? 4.466 -0.722 -22.367 1.00 44.44 155 ASP A C 1
ATOM 1186 O O . ASP A 1 155 ? 3.275 -0.453 -22.501 1.00 44.44 155 ASP A O 1
ATOM 1190 N N . HIS A 1 156 ? 4.897 -1.505 -21.369 1.00 45.41 156 HIS A N 1
ATOM 1191 C CA . HIS A 1 156 ? 4.095 -2.123 -20.314 1.00 45.41 156 HIS A CA 1
ATOM 1192 C C . HIS A 1 156 ? 3.980 -1.324 -19.009 1.00 45.41 156 HIS A C 1
ATOM 1194 O O . HIS A 1 156 ? 3.179 -1.690 -18.152 1.00 45.41 156 HIS A O 1
ATOM 1200 N N . THR A 1 157 ? 4.743 -0.247 -18.804 1.00 58.88 157 THR A N 1
ATOM 1201 C CA . THR A 1 157 ? 4.503 0.583 -17.615 1.00 58.88 157 THR A CA 1
ATOM 1202 C C . THR A 1 157 ? 3.274 1.440 -17.845 1.00 58.88 157 THR A C 1
ATOM 1204 O O . THR A 1 157 ? 3.136 2.119 -18.859 1.00 58.88 157 THR A O 1
ATOM 1207 N N . SER A 1 158 ? 2.392 1.482 -16.854 1.00 67.31 158 SER A N 1
ATOM 1208 C CA . SER A 1 158 ? 1.238 2.378 -16.805 1.00 67.31 158 SER A CA 1
ATOM 1209 C C . SER A 1 158 ? 1.627 3.868 -16.804 1.00 67.31 158 SER A C 1
ATOM 1211 O O . SER A 1 158 ? 0.799 4.709 -16.481 1.00 67.31 158 SER A O 1
ATOM 1213 N N . ILE A 1 159 ? 2.867 4.245 -17.129 1.00 76.62 159 ILE A N 1
ATOM 1214 C CA . ILE A 1 159 ? 3.397 5.597 -16.992 1.00 76.62 159 ILE A CA 1
ATOM 1215 C C . ILE A 1 159 ? 3.284 6.350 -18.314 1.00 76.62 159 ILE A C 1
ATOM 1217 O O . ILE A 1 159 ? 4.036 6.112 -19.256 1.00 76.62 159 ILE A O 1
ATOM 1221 N N . LYS A 1 160 ? 2.393 7.343 -18.368 1.00 77.44 160 LYS A N 1
ATOM 1222 C CA . LYS A 1 160 ? 2.242 8.233 -19.526 1.00 77.44 160 LYS A CA 1
ATOM 1223 C C . LYS A 1 160 ? 2.814 9.616 -19.250 1.00 77.44 160 LYS A C 1
ATOM 1225 O O . LYS A 1 160 ? 2.715 10.153 -18.146 1.00 77.44 160 LYS A O 1
ATOM 1230 N N . ARG A 1 161 ? 3.404 10.235 -20.277 1.00 74.06 161 ARG A N 1
ATOM 1231 C CA . ARG A 1 161 ? 3.797 11.653 -20.228 1.00 74.06 161 ARG A CA 1
ATOM 1232 C C . ARG A 1 161 ? 2.553 12.532 -20.305 1.00 74.06 161 ARG A C 1
ATOM 1234 O O . ARG A 1 161 ? 1.754 12.393 -21.221 1.00 74.06 161 ARG A O 1
ATOM 1241 N N . VAL A 1 162 ? 2.446 13.477 -19.376 1.00 76.25 162 VAL A N 1
ATOM 1242 C CA . VAL A 1 162 ? 1.327 14.429 -19.272 1.00 76.25 162 VAL A CA 1
ATOM 1243 C C . VAL A 1 162 ? 1.742 15.844 -19.695 1.00 76.25 162 VAL A C 1
ATOM 1245 O O . VAL A 1 162 ? 0.900 16.636 -20.098 1.00 76.25 162 VAL A O 1
ATOM 1248 N N . SER A 1 163 ? 3.040 16.178 -19.666 1.00 75.31 163 SER A N 1
ATOM 1249 C CA . SER A 1 163 ? 3.548 17.478 -20.137 1.00 75.31 163 SER A CA 1
ATOM 1250 C C . SER A 1 163 ? 4.811 17.340 -20.990 1.00 75.31 163 SER A C 1
ATOM 1252 O O . SER A 1 163 ? 5.735 16.603 -20.637 1.00 75.31 163 SER A O 1
ATOM 1254 N N . LYS A 1 164 ? 4.851 18.078 -22.112 1.00 56.91 164 LYS A N 1
ATOM 1255 C CA . LYS A 1 164 ? 5.947 18.083 -23.102 1.00 56.91 164 LYS A CA 1
ATOM 1256 C C . LYS A 1 164 ? 7.076 19.078 -22.795 1.00 56.91 164 LYS A C 1
ATOM 1258 O O . LYS A 1 164 ? 8.037 19.137 -23.556 1.00 56.91 164 LYS A O 1
ATOM 1263 N N . MET A 1 165 ? 7.011 19.852 -21.707 1.00 53.53 165 MET A N 1
ATOM 1264 C CA . MET A 1 165 ? 8.078 20.819 -21.417 1.00 53.53 165 MET A CA 1
ATOM 1265 C C . MET A 1 165 ? 9.395 20.108 -21.065 1.00 53.53 165 MET A C 1
ATOM 1267 O O . MET A 1 165 ? 9.498 19.407 -20.056 1.00 53.53 165 MET A O 1
ATOM 1271 N N . SER A 1 166 ? 10.409 20.311 -21.910 1.00 52.97 166 SER A N 1
ATOM 1272 C CA . SER A 1 166 ? 11.656 19.530 -21.988 1.00 52.97 166 SER A CA 1
ATOM 1273 C C . SER A 1 166 ? 12.449 19.428 -20.680 1.00 52.97 166 SER A C 1
ATOM 1275 O O . SER A 1 166 ? 13.102 18.413 -20.446 1.00 52.97 166 SER A O 1
ATOM 1277 N N . LYS A 1 167 ? 12.347 20.428 -19.794 1.00 55.09 167 LYS A N 1
ATOM 1278 C CA . LYS A 1 167 ? 13.077 20.482 -18.513 1.00 55.09 167 LYS A CA 1
ATOM 1279 C C . LYS A 1 167 ? 12.271 20.002 -17.293 1.00 55.09 167 LYS A C 1
ATOM 1281 O O . LYS A 1 167 ? 12.839 19.863 -16.214 1.00 55.09 167 LYS A O 1
ATOM 1286 N N . ARG A 1 168 ? 10.959 19.761 -17.428 1.00 60.56 168 ARG A N 1
ATOM 1287 C CA . ARG A 1 168 ? 10.053 19.349 -16.331 1.00 60.56 168 ARG A CA 1
ATOM 1288 C C . ARG A 1 168 ? 8.937 18.442 -16.852 1.00 60.56 168 ARG A C 1
ATOM 1290 O O . ARG A 1 168 ? 7.759 18.733 -16.667 1.00 60.56 168 ARG A O 1
ATOM 1297 N N . ALA A 1 169 ? 9.308 17.364 -17.538 1.00 69.75 169 ALA A N 1
ATOM 1298 C CA . ALA A 1 169 ? 8.327 16.404 -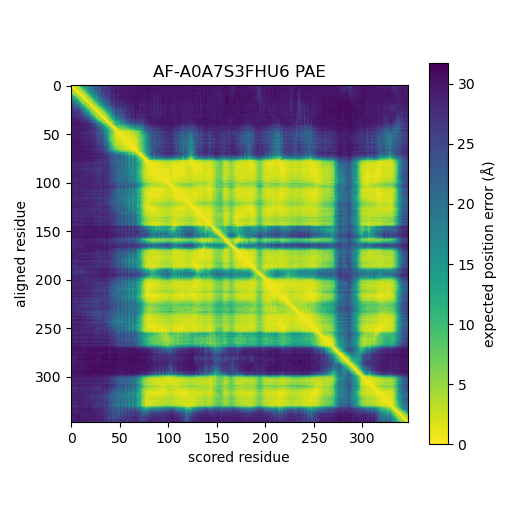18.022 1.00 69.75 169 ALA A CA 1
ATOM 1299 C C . ALA A 1 169 ? 7.571 15.803 -16.826 1.00 69.75 169 ALA A C 1
ATOM 1301 O O . ALA A 1 169 ? 8.152 15.101 -15.999 1.00 69.75 169 ALA A O 1
ATOM 1302 N N . THR A 1 170 ? 6.282 16.117 -16.725 1.00 80.94 170 THR A N 1
ATOM 1303 C CA . THR A 1 170 ? 5.376 15.476 -15.773 1.00 80.94 170 THR A CA 1
ATOM 1304 C C . THR A 1 170 ? 4.888 14.180 -16.385 1.00 80.94 170 THR A C 1
ATOM 1306 O O . THR A 1 170 ? 4.447 14.161 -17.538 1.00 80.94 170 THR A O 1
ATOM 1309 N N . VAL A 1 171 ? 4.961 13.108 -15.611 1.00 84.31 171 VAL A N 1
ATOM 1310 C CA . VAL A 1 171 ? 4.423 11.798 -15.963 1.00 84.31 171 VAL A CA 1
ATOM 1311 C C . VAL A 1 171 ? 3.366 11.382 -14.948 1.00 84.31 171 VAL A C 1
ATOM 1313 O O . VAL A 1 171 ? 3.299 11.938 -13.847 1.00 84.31 171 VAL A O 1
ATOM 1316 N N . ARG A 1 172 ? 2.531 10.421 -15.333 1.00 88.12 172 ARG A N 1
ATOM 1317 C CA . ARG A 1 172 ? 1.434 9.902 -14.524 1.00 88.12 172 ARG A CA 1
ATOM 1318 C C . ARG A 1 172 ? 1.359 8.390 -14.629 1.00 88.12 172 ARG A C 1
ATOM 1320 O O . ARG A 1 172 ? 1.439 7.869 -15.733 1.00 88.12 172 ARG A O 1
ATOM 1327 N N . ASN A 1 173 ? 1.166 7.722 -13.498 1.00 88.94 173 ASN A N 1
ATOM 1328 C CA . ASN A 1 173 ? 0.815 6.310 -13.436 1.00 88.94 173 ASN A CA 1
ATOM 1329 C C . ASN A 1 173 ? -0.698 6.174 -13.670 1.00 88.94 173 ASN A C 1
ATOM 1331 O O . ASN A 1 173 ? -1.496 6.472 -12.786 1.00 88.94 173 ASN A O 1
ATOM 1335 N N . GLU A 1 174 ? -1.093 5.773 -14.874 1.00 88.31 174 GLU A N 1
ATOM 1336 C CA . GLU A 1 174 ? -2.478 5.630 -15.330 1.00 88.31 174 GLU A CA 1
ATOM 1337 C C . GLU A 1 174 ? -3.273 4.621 -14.510 1.00 88.31 174 GLU A C 1
ATOM 1339 O O . GLU A 1 174 ? -4.454 4.836 -14.271 1.00 88.31 174 GLU A O 1
ATOM 1344 N N . LYS A 1 175 ? -2.630 3.550 -14.044 1.00 88.56 175 LYS A N 1
ATOM 1345 C CA . LYS A 1 175 ? -3.282 2.489 -13.275 1.00 88.56 175 LYS A CA 1
ATOM 1346 C C . LYS A 1 175 ? -3.731 3.002 -11.912 1.00 88.56 175 LYS A C 1
ATOM 1348 O O . LYS A 1 175 ? -4.902 2.923 -11.560 1.00 88.56 175 LYS A O 1
ATOM 1353 N N . VAL A 1 176 ? -2.812 3.631 -11.181 1.00 91.06 176 VAL A N 1
ATOM 1354 C CA . VAL A 1 176 ? -3.145 4.248 -9.892 1.00 91.06 176 VAL A CA 1
ATOM 1355 C C . VAL A 1 176 ? -4.045 5.473 -10.091 1.00 91.06 176 VAL A C 1
ATOM 1357 O O . VAL A 1 176 ? -4.904 5.758 -9.264 1.00 91.06 176 VAL A O 1
ATOM 1360 N N . TYR A 1 177 ? -3.896 6.200 -11.202 1.00 92.56 177 TYR A N 1
ATOM 1361 C CA . TYR A 1 177 ? -4.780 7.317 -11.524 1.00 92.56 177 TYR A CA 1
ATOM 1362 C C . TYR A 1 177 ? -6.220 6.874 -11.816 1.00 92.56 177 TYR A C 1
ATOM 1364 O O . TYR A 1 177 ? -7.142 7.573 -11.402 1.00 92.56 177 TYR A O 1
ATOM 1372 N N . ALA A 1 178 ? -6.430 5.723 -12.459 1.00 92.81 178 ALA A N 1
ATOM 1373 C CA . ALA A 1 178 ? -7.759 5.146 -12.655 1.00 92.81 178 ALA A CA 1
ATOM 1374 C C . ALA A 1 178 ? -8.448 4.881 -11.309 1.00 92.81 178 ALA A C 1
ATOM 1376 O O . ALA A 1 178 ? -9.558 5.362 -11.100 1.00 92.81 178 ALA A O 1
ATOM 1377 N N . MET A 1 179 ? -7.736 4.297 -10.335 1.00 93.94 179 MET A N 1
ATOM 1378 C CA . MET A 1 179 ? -8.258 4.122 -8.969 1.00 93.94 179 MET A CA 1
ATOM 1379 C C . MET A 1 179 ? -8.677 5.450 -8.321 1.00 93.94 179 MET A C 1
ATOM 1381 O O . MET A 1 179 ? -9.640 5.501 -7.560 1.00 93.94 179 MET A O 1
ATOM 1385 N N . VAL A 1 180 ? -7.965 6.547 -8.604 1.00 93.75 180 VAL A N 1
ATOM 1386 C CA . VAL A 1 180 ? -8.352 7.884 -8.120 1.00 93.75 180 VAL A CA 1
ATOM 1387 C C . VAL A 1 180 ? -9.642 8.355 -8.791 1.00 93.75 180 VAL A C 1
ATOM 1389 O O . VAL A 1 180 ? -10.501 8.914 -8.115 1.00 93.75 180 VAL A O 1
ATOM 1392 N N . GLN A 1 181 ? -9.786 8.152 -10.104 1.00 93.88 181 GLN A N 1
ATOM 1393 C CA . GLN A 1 181 ? -11.000 8.534 -10.839 1.00 93.88 181 GLN A CA 1
ATOM 1394 C C . GLN A 1 181 ? -12.227 7.738 -10.383 1.00 93.88 181 GLN A C 1
ATOM 1396 O O . GLN A 1 181 ? -13.315 8.295 -10.287 1.00 93.88 181 GLN A O 1
ATOM 1401 N N . GLU A 1 182 ? -12.038 6.469 -10.037 1.00 93.00 182 GLU A N 1
ATOM 1402 C CA . GLU A 1 182 ? -13.079 5.585 -9.503 1.00 93.00 182 GLU A CA 1
ATOM 1403 C C . GLU A 1 182 ? -13.431 5.879 -8.034 1.00 93.00 182 GLU A C 1
ATOM 1405 O O . GLU A 1 182 ? -14.346 5.277 -7.483 1.00 93.00 182 GLU A O 1
ATOM 1410 N N . GLY A 1 183 ? -12.709 6.789 -7.367 1.00 92.44 183 GLY A N 1
ATOM 1411 C CA . GLY A 1 183 ? -12.910 7.099 -5.947 1.00 92.44 183 GLY A CA 1
ATOM 1412 C C . GLY A 1 183 ? -12.295 6.081 -4.974 1.00 92.44 183 GLY A C 1
ATOM 1413 O O . GLY A 1 183 ? -12.387 6.265 -3.758 1.00 92.44 183 GLY A O 1
ATOM 1414 N N . ASN A 1 184 ? -11.604 5.064 -5.495 1.00 93.06 184 ASN A N 1
ATOM 1415 C CA . ASN A 1 184 ? -10.918 4.014 -4.739 1.00 93.06 184 ASN A CA 1
ATOM 1416 C C . ASN A 1 184 ? -9.601 4.496 -4.102 1.00 93.06 184 ASN A C 1
ATOM 1418 O O . ASN A 1 184 ? -9.113 3.896 -3.143 1.00 93.06 184 ASN A O 1
ATOM 1422 N N . ALA A 1 185 ? -9.024 5.597 -4.596 1.00 94.69 185 ALA A N 1
ATOM 1423 C CA . ALA A 1 185 ? -7.797 6.185 -4.062 1.00 94.69 185 ALA A CA 1
ATOM 1424 C C . ALA A 1 185 ? -7.923 7.691 -3.772 1.00 94.69 185 ALA A C 1
ATOM 1426 O O . ALA A 1 185 ? -8.483 8.466 -4.546 1.00 94.69 185 ALA A O 1
ATOM 1427 N N . VAL A 1 186 ? -7.330 8.120 -2.658 1.00 95.00 186 VAL A N 1
ATOM 1428 C CA . VAL A 1 186 ? -7.242 9.505 -2.193 1.00 95.00 186 VAL A CA 1
ATOM 1429 C C . VAL A 1 186 ? -5.793 9.975 -2.285 1.00 95.00 186 VAL A C 1
ATOM 1431 O O . VAL A 1 186 ? -4.882 9.392 -1.691 1.00 95.00 186 VAL A O 1
ATOM 1434 N N . LEU A 1 187 ? -5.579 11.065 -3.026 1.00 93.31 187 LEU A N 1
ATOM 1435 C CA . LEU A 1 187 ? -4.263 11.679 -3.178 1.00 93.31 187 LEU A CA 1
ATOM 1436 C C . LEU A 1 187 ? -3.989 12.679 -2.058 1.00 93.31 187 LEU A C 1
ATOM 1438 O O . LEU A 1 187 ? -4.630 13.726 -1.971 1.00 93.31 187 LEU A O 1
ATOM 1442 N N . VAL A 1 188 ? -2.953 12.409 -1.272 1.00 91.31 188 VAL A N 1
ATOM 1443 C CA . VAL A 1 188 ? -2.506 13.289 -0.196 1.00 91.31 188 VAL A CA 1
ATOM 1444 C C . VAL A 1 188 ? -1.397 14.209 -0.689 1.00 91.31 188 VAL A C 1
ATOM 1446 O O . VAL A 1 188 ? -0.357 13.779 -1.203 1.00 91.31 188 VAL A O 1
ATOM 1449 N N . THR A 1 189 ? -1.586 15.514 -0.518 1.00 85.50 189 THR A N 1
ATOM 1450 C CA . THR A 1 189 ? -0.567 16.501 -0.892 1.00 85.50 189 THR A CA 1
ATOM 1451 C C . THR A 1 189 ? 0.409 16.716 0.260 1.00 85.50 189 THR A C 1
ATOM 1453 O O . THR A 1 189 ? 0.116 17.441 1.211 1.00 85.50 189 THR A O 1
ATOM 1456 N N . ARG A 1 190 ? 1.607 16.129 0.155 1.00 78.88 190 ARG A N 1
ATOM 1457 C CA . ARG A 1 190 ? 2.721 16.415 1.070 1.00 78.88 190 ARG A CA 1
ATOM 1458 C C . ARG A 1 190 ? 3.259 17.819 0.807 1.00 78.88 190 ARG A C 1
ATOM 1460 O O . ARG A 1 190 ? 3.694 18.112 -0.304 1.00 78.88 190 ARG A O 1
ATOM 1467 N N . ASN A 1 191 ? 3.263 18.672 1.827 1.00 69.38 191 ASN A N 1
ATOM 1468 C CA . ASN A 1 191 ? 3.943 19.960 1.745 1.00 69.38 191 ASN A CA 1
ATOM 1469 C C . ASN A 1 191 ? 5.358 19.827 2.318 1.00 69.38 191 ASN A C 1
ATOM 1471 O O . ASN A 1 191 ? 5.573 19.984 3.519 1.00 69.38 191 ASN A O 1
ATOM 1475 N N . THR A 1 192 ? 6.332 19.482 1.478 1.00 64.31 192 THR A N 1
ATOM 1476 C CA . THR A 1 192 ? 7.705 19.194 1.931 1.00 64.31 192 THR A CA 1
ATOM 1477 C C . THR A 1 192 ? 8.459 20.426 2.434 1.00 64.31 192 THR A C 1
ATOM 1479 O O . THR A 1 192 ? 9.514 20.267 3.039 1.00 64.31 192 THR A O 1
ATOM 1482 N N . SER A 1 193 ? 7.940 21.639 2.213 1.00 59.69 193 SER A N 1
ATOM 1483 C CA . SER A 1 193 ? 8.536 22.892 2.696 1.00 59.69 193 SER A CA 1
ATOM 1484 C C . SER A 1 193 ? 8.156 23.246 4.139 1.00 59.69 193 SER A C 1
ATOM 1486 O O . SER A 1 193 ? 8.731 24.170 4.706 1.00 59.69 193 SER A O 1
ATOM 1488 N N . THR A 1 194 ? 7.229 22.510 4.764 1.00 53.19 194 THR A N 1
ATOM 1489 C CA . THR A 1 194 ? 6.817 22.725 6.163 1.00 53.19 194 THR A CA 1
ATOM 1490 C C . THR A 1 194 ? 7.253 21.571 7.073 1.00 53.19 194 THR A C 1
ATOM 1492 O O . THR A 1 194 ? 7.092 20.409 6.676 1.00 53.19 194 THR A O 1
ATOM 1495 N N . PRO A 1 195 ? 7.739 21.839 8.305 1.00 50.66 195 PRO A N 1
ATOM 1496 C CA . PRO A 1 195 ? 8.022 20.794 9.289 1.00 50.66 195 PRO A CA 1
ATOM 1497 C C . PRO A 1 195 ? 6.807 19.874 9.493 1.00 50.66 195 PRO A C 1
ATOM 1499 O O . PRO A 1 195 ? 5.705 20.345 9.760 1.00 50.66 195 PRO A O 1
ATOM 1502 N N . GLY A 1 196 ? 6.997 18.561 9.334 1.00 59.59 196 GLY A N 1
ATOM 1503 C CA . GLY A 1 196 ? 5.929 17.557 9.460 1.00 59.59 196 GLY A CA 1
ATOM 1504 C C . GLY A 1 196 ? 5.116 17.283 8.186 1.00 59.59 196 GLY A C 1
ATOM 1505 O O . GLY A 1 196 ? 4.388 16.295 8.138 1.00 59.59 196 GLY A O 1
ATOM 1506 N N . GLY A 1 197 ? 5.282 18.065 7.113 1.00 62.00 197 GLY A N 1
ATOM 1507 C CA . GLY A 1 197 ? 4.526 17.862 5.871 1.00 62.00 197 GLY A CA 1
ATOM 1508 C C . GLY A 1 197 ? 4.895 16.597 5.083 1.00 62.00 197 GLY A C 1
ATOM 1509 O O . GLY A 1 197 ? 4.156 16.209 4.178 1.00 62.00 197 GLY A O 1
ATOM 1510 N N . ARG A 1 198 ? 6.001 15.928 5.448 1.00 63.75 198 ARG A N 1
ATOM 1511 C CA . ARG A 1 198 ? 6.404 14.619 4.907 1.00 63.75 198 ARG A CA 1
ATOM 1512 C C . ARG A 1 198 ? 5.511 13.469 5.387 1.00 63.75 198 ARG A C 1
ATOM 1514 O O . ARG A 1 198 ? 5.362 12.520 4.635 1.00 63.75 198 ARG A O 1
ATOM 1521 N N . ASN A 1 199 ? 4.899 13.590 6.567 1.00 72.50 199 ASN A N 1
ATOM 1522 C CA . ASN A 1 199 ? 4.097 12.527 7.188 1.00 72.50 199 ASN A CA 1
ATOM 1523 C C . ASN A 1 199 ? 2.597 12.867 7.154 1.00 72.50 199 ASN A C 1
ATOM 1525 O O . ASN A 1 199 ? 1.824 12.447 8.014 1.00 72.50 199 ASN A O 1
ATOM 1529 N N . ARG A 1 200 ? 2.186 13.736 6.224 1.00 80.19 200 ARG A N 1
ATOM 1530 C CA . ARG A 1 200 ? 0.806 14.223 6.142 1.00 80.19 200 ARG A CA 1
ATOM 1531 C C . ARG A 1 200 ? -0.159 13.129 5.687 1.00 80.19 200 ARG A C 1
ATOM 1533 O O . ARG A 1 200 ? -1.302 13.125 6.124 1.00 80.19 200 ARG A O 1
ATOM 1540 N N . ASP A 1 201 ? 0.311 12.208 4.858 1.00 82.56 201 ASP A N 1
ATOM 1541 C CA . ASP A 1 201 ? -0.429 11.018 4.445 1.00 82.56 201 ASP A CA 1
ATOM 1542 C C . ASP A 1 201 ? -0.763 10.101 5.619 1.00 82.56 201 ASP A C 1
ATOM 1544 O O . ASP A 1 201 ? -1.933 9.758 5.764 1.00 82.56 201 ASP A O 1
ATOM 1548 N N . ASP A 1 202 ? 0.184 9.838 6.526 1.00 90.12 202 ASP A N 1
ATOM 1549 C CA . ASP A 1 202 ? -0.095 9.105 7.770 1.00 90.12 202 ASP A CA 1
ATOM 1550 C C . ASP A 1 202 ? -1.213 9.767 8.581 1.00 90.12 202 ASP A C 1
ATOM 1552 O O . ASP A 1 202 ? -2.102 9.114 9.119 1.00 90.12 202 ASP A O 1
ATOM 1556 N N . VAL A 1 203 ? -1.184 11.097 8.686 1.00 90.75 203 VAL A N 1
ATOM 1557 C CA . VAL A 1 203 ? -2.189 11.827 9.462 1.00 90.75 203 VAL A CA 1
ATOM 1558 C C . VAL A 1 203 ? -3.555 11.759 8.789 1.00 90.75 203 VAL A C 1
ATOM 1560 O O . VAL A 1 203 ? -4.542 11.495 9.473 1.00 90.75 203 VAL A O 1
ATOM 1563 N N . GLU A 1 204 ? -3.631 11.984 7.477 1.00 92.81 204 GLU A N 1
ATOM 1564 C CA . GLU A 1 204 ? -4.898 11.957 6.738 1.00 92.81 204 GLU A CA 1
ATOM 1565 C C . GLU A 1 204 ? -5.530 10.558 6.745 1.00 92.81 204 GLU A C 1
ATOM 1567 O O . GLU A 1 204 ? -6.726 10.445 7.023 1.00 92.81 204 GLU A O 1
ATOM 1572 N N . LEU A 1 205 ? -4.735 9.494 6.570 1.00 94.88 205 LEU A N 1
ATOM 1573 C CA . LEU A 1 205 ? -5.239 8.117 6.624 1.00 94.88 205 LEU A CA 1
ATOM 1574 C C . LEU A 1 205 ? -5.750 7.757 8.033 1.00 94.88 205 LEU A C 1
ATOM 1576 O O . LEU A 1 205 ? -6.821 7.167 8.178 1.00 94.88 205 LEU A O 1
ATOM 1580 N N . LEU A 1 206 ? -5.035 8.163 9.093 1.00 95.19 206 LEU A N 1
ATOM 1581 C CA . LEU A 1 206 ? -5.431 7.903 10.482 1.00 95.19 206 LEU A CA 1
ATOM 1582 C C . LEU A 1 206 ? -6.691 8.683 10.874 1.00 95.19 206 LEU A C 1
ATOM 1584 O O . LEU A 1 206 ? -7.540 8.160 11.600 1.00 95.19 206 LEU A O 1
ATOM 1588 N N . VAL A 1 207 ? -6.815 9.929 10.411 1.00 94.19 207 VAL A N 1
ATOM 1589 C CA . VAL A 1 207 ? -8.016 10.749 10.613 1.00 94.19 207 VAL A CA 1
ATOM 1590 C C . VAL A 1 207 ? -9.213 10.100 9.930 1.00 94.19 207 VAL A C 1
ATOM 1592 O O . VAL A 1 207 ? -10.255 9.957 10.572 1.00 94.19 207 VAL A O 1
ATOM 1595 N N . GLU A 1 208 ? -9.065 9.653 8.681 1.00 94.62 208 GLU A N 1
ATOM 1596 C CA . GLU A 1 208 ? -10.154 9.008 7.948 1.00 94.62 208 GLU A CA 1
ATOM 1597 C C . GLU A 1 208 ? -10.580 7.690 8.598 1.00 94.62 208 GLU A C 1
ATOM 1599 O O . GLU A 1 208 ? -11.769 7.481 8.852 1.00 94.62 208 GLU A O 1
ATOM 1604 N N . ALA A 1 209 ? -9.624 6.822 8.931 1.00 95.25 209 ALA A N 1
ATOM 1605 C CA . ALA A 1 209 ? -9.910 5.544 9.574 1.00 95.25 209 ALA A CA 1
ATOM 1606 C C . ALA A 1 209 ? -10.620 5.736 10.917 1.00 95.25 209 ALA A C 1
ATOM 1608 O O . ALA A 1 209 ? -11.571 5.031 11.244 1.00 95.25 209 ALA A O 1
ATOM 1609 N N . LYS A 1 210 ? -10.206 6.733 11.706 1.00 94.44 210 LYS A N 1
ATOM 1610 C CA . LYS A 1 210 ? -10.878 7.041 12.968 1.00 94.44 210 LYS A CA 1
ATOM 1611 C C . LYS A 1 210 ? -12.285 7.599 12.748 1.00 94.44 210 LYS A C 1
ATOM 1613 O O . LYS A 1 210 ? -13.202 7.187 13.452 1.00 94.44 210 LYS A O 1
ATOM 1618 N N . ARG A 1 211 ? -12.455 8.527 11.799 1.00 94.06 211 ARG A N 1
ATOM 1619 C CA . ARG A 1 211 ? -13.743 9.163 11.472 1.00 94.06 211 ARG A CA 1
ATOM 1620 C C . ARG A 1 211 ? -14.780 8.138 11.017 1.00 94.06 211 ARG A C 1
ATOM 1622 O O . ARG A 1 211 ? -15.937 8.234 11.402 1.00 94.06 211 ARG A O 1
ATOM 1629 N N . THR A 1 212 ? -14.353 7.173 10.212 1.00 93.31 212 THR A N 1
ATOM 1630 C CA . THR A 1 212 ? -15.207 6.118 9.646 1.00 93.31 212 THR A CA 1
ATOM 1631 C C . THR A 1 212 ? -15.335 4.892 10.550 1.00 93.31 212 THR A C 1
ATOM 1633 O O . THR A 1 212 ? -16.078 3.970 10.233 1.00 93.31 212 THR A O 1
ATOM 1636 N N . GLY A 1 213 ? -14.592 4.841 11.661 1.00 93.06 213 GLY A N 1
ATOM 1637 C CA . GLY A 1 213 ? -14.471 3.630 12.473 1.00 93.06 213 GLY A CA 1
ATOM 1638 C C . GLY A 1 213 ? -13.792 2.466 11.736 1.00 93.06 213 GLY A C 1
ATOM 1639 O O . GLY A 1 213 ? -13.890 1.326 12.193 1.00 93.06 213 GLY A O 1
ATOM 1640 N N . GLY A 1 214 ? -13.114 2.731 10.619 1.00 94.56 214 GLY A N 1
ATOM 1641 C CA . GLY A 1 214 ? -12.564 1.731 9.716 1.00 94.56 214 GLY A CA 1
ATOM 1642 C C . GLY A 1 214 ? -11.354 0.963 10.246 1.00 94.56 214 GLY A C 1
ATOM 1643 O O . GLY A 1 214 ? -10.784 1.263 11.306 1.00 94.56 214 GLY A O 1
ATOM 1644 N N . LEU A 1 215 ? -10.982 -0.067 9.491 1.00 97.56 215 LEU A N 1
ATOM 1645 C CA . LEU A 1 215 ? -9.721 -0.787 9.639 1.00 97.56 215 LEU A CA 1
ATOM 1646 C C . LEU A 1 215 ? -8.589 -0.053 8.909 1.00 97.56 215 LEU A C 1
ATOM 1648 O O . LEU A 1 215 ? -8.834 0.710 7.980 1.00 97.56 215 LEU A O 1
ATOM 1652 N N . VAL A 1 216 ? -7.350 -0.296 9.326 1.00 98.00 216 VAL A N 1
ATOM 1653 C CA . VAL A 1 216 ? -6.132 0.254 8.728 1.00 98.00 216 VAL A CA 1
ATOM 1654 C C . VAL A 1 216 ? -5.217 -0.897 8.327 1.00 98.00 216 VAL A C 1
ATOM 1656 O O . VAL A 1 216 ? -4.775 -1.662 9.183 1.00 98.00 216 VAL A O 1
ATOM 1659 N N . CYS A 1 217 ? -4.903 -0.994 7.041 1.00 98.38 217 CYS A N 1
ATOM 1660 C CA . CYS A 1 217 ? -3.936 -1.950 6.511 1.00 98.38 217 CYS A CA 1
ATOM 1661 C C . CYS A 1 217 ? -2.576 -1.267 6.339 1.00 98.38 217 CYS A C 1
ATOM 1663 O O . CYS A 1 217 ? -2.400 -0.471 5.415 1.00 98.38 217 CYS A O 1
ATOM 1665 N N . THR A 1 218 ? -1.626 -1.548 7.233 1.00 98.31 218 THR A N 1
ATOM 1666 C CA . THR A 1 218 ? -0.256 -1.002 7.188 1.00 98.31 218 THR A CA 1
ATOM 1667 C C . THR A 1 218 ? 0.666 -1.774 8.130 1.00 98.31 218 THR A C 1
ATOM 1669 O O . THR A 1 218 ? 0.252 -2.196 9.213 1.00 98.31 218 THR A O 1
ATOM 1672 N N . ASN A 1 219 ? 1.937 -1.910 7.752 1.00 98.00 219 ASN A N 1
ATOM 1673 C CA . ASN A 1 219 ? 2.983 -2.408 8.646 1.00 98.00 219 ASN A CA 1
ATOM 1674 C C . ASN A 1 219 ? 3.582 -1.305 9.537 1.00 98.00 219 ASN A C 1
ATOM 1676 O O . ASN A 1 219 ? 4.349 -1.604 10.459 1.00 98.00 219 ASN A O 1
ATOM 1680 N N . ASP A 1 220 ? 3.236 -0.032 9.305 1.00 95.25 220 ASP A N 1
ATOM 1681 C CA . ASP A 1 220 ? 3.684 1.060 10.165 1.00 95.25 220 ASP A CA 1
ATOM 1682 C C . ASP A 1 220 ? 2.968 1.034 11.530 1.00 95.25 220 ASP A C 1
ATOM 1684 O O . ASP A 1 220 ? 1.766 0.805 11.679 1.00 95.25 220 ASP A O 1
ATOM 1688 N N . GLN A 1 221 ? 3.743 1.286 12.578 1.00 93.75 221 GLN A N 1
ATOM 1689 C CA . GLN A 1 221 ? 3.265 1.402 13.951 1.00 93.75 221 GLN A CA 1
ATOM 1690 C C . GLN A 1 221 ? 2.882 2.845 14.314 1.00 93.75 221 GLN A C 1
ATOM 1692 O O . GLN A 1 221 ? 2.427 3.083 15.437 1.00 93.75 221 GLN A O 1
ATOM 1697 N N . PHE A 1 222 ? 3.120 3.809 13.417 1.00 92.56 222 PHE A N 1
ATOM 1698 C CA . PHE A 1 222 ? 2.844 5.236 13.581 1.00 92.56 222 PHE A CA 1
ATOM 1699 C C . PHE A 1 222 ? 3.400 5.801 14.894 1.00 92.56 222 PHE A C 1
ATOM 1701 O O . PHE A 1 222 ? 2.743 6.565 15.613 1.00 92.56 222 PHE A O 1
ATOM 1708 N N . ARG A 1 223 ? 4.626 5.396 15.255 1.00 87.88 223 ARG A N 1
ATOM 1709 C CA . ARG A 1 223 ? 5.239 5.719 16.560 1.00 87.88 223 ARG A CA 1
ATOM 1710 C C . ARG A 1 223 ? 5.341 7.224 16.804 1.00 87.88 223 ARG A C 1
ATOM 1712 O O . ARG A 1 223 ? 5.218 7.657 17.957 1.00 87.88 223 ARG A O 1
ATOM 1719 N N . ASP A 1 224 ? 5.513 7.989 15.734 1.00 86.00 224 ASP A N 1
ATOM 1720 C CA . ASP A 1 224 ? 5.668 9.442 15.764 1.00 86.00 224 ASP A CA 1
ATOM 1721 C C . ASP A 1 224 ? 4.325 10.178 15.879 1.00 86.00 224 ASP A C 1
ATOM 1723 O O . ASP A 1 224 ? 4.274 11.305 16.369 1.00 86.00 224 ASP A O 1
ATOM 1727 N N . HIS A 1 225 ? 3.211 9.509 15.565 1.00 84.94 225 HIS A N 1
ATOM 1728 C CA . HIS A 1 225 ? 1.879 10.123 15.520 1.00 84.94 225 HIS A CA 1
ATOM 1729 C C . HIS A 1 225 ? 1.063 9.974 16.803 1.00 84.94 225 HIS A C 1
ATOM 1731 O O . HIS A 1 225 ? -0.016 10.549 16.941 1.00 84.94 225 HIS A O 1
ATOM 1737 N N . LYS A 1 226 ? 1.605 9.282 17.810 1.00 82.62 226 LYS A N 1
ATOM 1738 C CA . LYS A 1 226 ? 0.959 9.053 19.119 1.00 82.62 226 LYS A CA 1
ATOM 1739 C C . LYS A 1 226 ? 0.571 10.327 19.888 1.00 82.62 226 LYS A C 1
ATOM 1741 O O . LYS A 1 226 ? -0.172 10.248 20.864 1.00 82.62 226 LYS A O 1
ATOM 1746 N N . ARG A 1 227 ? 1.136 11.481 19.517 1.00 81.44 227 ARG A N 1
ATOM 1747 C CA . ARG A 1 227 ? 0.859 12.807 20.103 1.00 81.44 227 ARG A CA 1
ATOM 1748 C C . ARG A 1 227 ? 0.260 13.785 19.086 1.00 81.44 227 ARG A C 1
ATOM 1750 O O . ARG A 1 227 ? 0.075 14.957 19.414 1.00 81.44 227 ARG A O 1
ATOM 1757 N N . THR A 1 228 ? -0.042 13.331 17.872 1.00 84.00 228 THR A N 1
ATOM 1758 C CA . THR A 1 228 ? -0.577 14.186 16.814 1.00 84.00 228 THR A CA 1
ATOM 1759 C C . THR A 1 228 ? -2.006 14.596 17.151 1.00 84.00 228 THR A C 1
ATOM 1761 O O . THR A 1 228 ? -2.929 13.781 17.136 1.00 84.00 228 THR A O 1
ATOM 1764 N N . ARG A 1 229 ? -2.200 15.890 17.440 1.00 82.56 229 ARG A N 1
ATOM 1765 C CA . ARG A 1 229 ? -3.510 16.450 17.813 1.00 82.56 229 ARG A CA 1
ATOM 1766 C C . ARG A 1 229 ? -4.566 16.268 16.724 1.00 82.56 229 ARG A C 1
ATOM 1768 O O . ARG A 1 229 ? -5.720 16.050 17.067 1.00 82.56 229 ARG A O 1
ATOM 1775 N N . ALA A 1 230 ? -4.170 16.303 15.450 1.00 83.56 230 ALA A N 1
ATOM 1776 C CA . ALA A 1 230 ? -5.081 16.149 14.314 1.00 83.56 230 ALA A CA 1
ATOM 1777 C C . ALA A 1 230 ? -5.821 14.799 14.318 1.00 83.56 230 ALA A C 1
ATOM 1779 O O . ALA A 1 230 ? -7.004 14.755 14.011 1.00 83.56 230 ALA A O 1
ATOM 1780 N N . VAL A 1 231 ? -5.172 13.718 14.770 1.00 85.06 231 VAL A N 1
ATOM 1781 C CA . VAL A 1 231 ? -5.818 12.398 14.907 1.00 85.06 231 VAL A CA 1
ATOM 1782 C C . VAL A 1 231 ? -6.837 12.396 16.065 1.00 85.06 231 VAL A C 1
ATOM 1784 O O . VAL A 1 231 ? -7.748 11.573 16.129 1.00 85.06 231 VAL A O 1
ATOM 1787 N N . GLY A 1 232 ? -6.735 13.340 17.006 1.00 86.19 232 GLY A N 1
ATOM 1788 C CA . GLY A 1 232 ? -7.761 13.608 18.017 1.00 86.19 232 GLY A CA 1
ATOM 1789 C C . GLY A 1 232 ? -7.791 12.627 19.193 1.00 86.19 232 GLY A C 1
ATOM 1790 O O . GLY A 1 232 ? -8.855 12.407 19.776 1.00 86.19 232 GLY A O 1
ATOM 1791 N N . PHE A 1 233 ? -6.672 11.983 19.533 1.00 86.75 233 PHE A N 1
ATOM 1792 C CA . PHE A 1 233 ? -6.563 11.190 20.762 1.00 86.75 233 PHE A CA 1
ATOM 1793 C C . PHE A 1 233 ? -6.075 12.059 21.921 1.00 86.75 233 PHE A C 1
ATOM 1795 O O . PHE A 1 233 ? -5.047 12.724 21.822 1.00 86.75 233 PHE A O 1
ATOM 1802 N N . ARG A 1 234 ? -6.801 12.030 23.048 1.00 83.19 234 ARG A N 1
ATOM 1803 C CA . ARG A 1 234 ? -6.428 12.780 24.262 1.00 83.19 234 ARG A CA 1
ATOM 1804 C C . ARG A 1 234 ? -5.178 12.218 24.945 1.00 83.19 234 ARG A C 1
ATOM 1806 O O . ARG A 1 234 ? -4.432 12.972 25.559 1.00 83.19 234 ARG A O 1
ATOM 1813 N N . GLN A 1 235 ? -4.959 10.904 24.853 1.00 88.38 235 GLN A N 1
ATOM 1814 C CA . GLN A 1 235 ? -3.839 10.209 25.488 1.00 88.38 235 GLN A CA 1
ATOM 1815 C C . GLN A 1 235 ? -3.153 9.244 24.505 1.00 88.38 235 GLN A C 1
ATOM 1817 O O . GLN A 1 235 ? -3.849 8.565 23.745 1.00 88.38 235 GLN A O 1
ATOM 1822 N N . PRO A 1 236 ? -1.811 9.101 24.552 1.00 89.06 236 PRO A N 1
ATOM 1823 C CA . PRO A 1 236 ? -1.086 8.142 23.714 1.00 89.06 236 PRO A CA 1
ATOM 1824 C C . PRO A 1 236 ? -1.486 6.675 23.935 1.00 89.06 236 PRO A C 1
ATOM 1826 O O . PRO A 1 236 ? -1.352 5.864 23.022 1.00 89.06 236 PRO A O 1
ATOM 1829 N N . SER A 1 237 ? -1.956 6.317 25.134 1.00 91.62 237 SER A N 1
ATOM 1830 C CA . SER A 1 237 ? -2.502 4.987 25.451 1.00 91.62 237 SER A CA 1
ATOM 1831 C C . SER A 1 237 ? -3.729 4.675 24.596 1.00 91.62 237 SER A C 1
ATOM 1833 O O . SER A 1 237 ? -3.758 3.646 23.933 1.00 91.62 237 SER A O 1
ATOM 1835 N N . HIS A 1 238 ? -4.680 5.610 24.511 1.00 92.69 238 HIS A N 1
ATOM 1836 C CA . HIS A 1 238 ? -5.897 5.441 23.714 1.00 92.69 238 HIS A CA 1
ATOM 1837 C C . HIS A 1 238 ? -5.590 5.262 22.222 1.00 92.69 238 HIS A C 1
ATOM 1839 O O . HIS A 1 238 ? -6.237 4.456 21.563 1.00 92.69 238 HIS A O 1
ATOM 1845 N N . PHE A 1 239 ? -4.584 5.975 21.699 1.00 93.44 239 PHE A N 1
ATOM 1846 C CA . PHE A 1 239 ? -4.120 5.791 20.320 1.00 93.44 239 PHE A CA 1
ATOM 1847 C C . PHE A 1 239 ? -3.575 4.376 20.092 1.00 93.44 239 PHE A C 1
ATOM 1849 O O . PHE A 1 239 ? -3.956 3.713 19.131 1.00 93.44 239 PHE A O 1
ATOM 1856 N N . LYS A 1 240 ? -2.727 3.882 21.004 1.00 93.12 240 LYS A N 1
ATOM 1857 C CA . LYS A 1 240 ? -2.185 2.517 20.928 1.00 93.12 240 LYS A CA 1
ATOM 1858 C C . LYS A 1 240 ? -3.283 1.458 21.008 1.00 93.12 240 LYS A C 1
ATOM 1860 O O . LYS A 1 240 ? -3.255 0.500 20.243 1.00 93.12 240 LYS A O 1
ATOM 1865 N N . ASP A 1 241 ? -4.245 1.626 21.911 1.00 93.19 241 ASP A N 1
ATOM 1866 C CA . ASP A 1 241 ? -5.353 0.681 22.078 1.00 93.19 241 ASP A CA 1
ATOM 1867 C C . ASP A 1 241 ? -6.325 0.706 20.899 1.00 93.19 241 ASP A C 1
ATOM 1869 O O . ASP A 1 241 ? -6.934 -0.312 20.577 1.00 93.19 241 ASP A O 1
ATOM 1873 N N . TRP A 1 242 ? -6.483 1.854 20.241 1.00 95.19 242 TRP A N 1
ATOM 1874 C CA . TRP A 1 242 ? -7.209 1.945 18.980 1.00 95.19 242 TRP A CA 1
ATOM 1875 C C . TRP A 1 242 ? -6.451 1.239 17.848 1.00 95.19 242 TRP A C 1
ATOM 1877 O O . TRP A 1 242 ? -7.023 0.361 17.211 1.00 95.19 242 TRP A O 1
ATOM 1887 N N . LEU A 1 243 ? -5.150 1.503 17.667 1.00 95.31 243 LEU A N 1
ATOM 1888 C CA . LEU A 1 243 ? -4.345 0.811 16.651 1.00 95.31 243 LEU A CA 1
ATOM 1889 C C . LEU A 1 243 ? -4.382 -0.713 16.820 1.00 95.31 243 LEU A C 1
ATOM 1891 O O . LEU A 1 243 ? -4.552 -1.417 15.839 1.00 95.31 243 LEU A O 1
ATOM 1895 N N . ARG A 1 244 ? -4.312 -1.241 18.046 1.00 94.06 244 ARG A N 1
ATOM 1896 C CA . ARG A 1 244 ? -4.413 -2.696 18.295 1.00 94.06 244 ARG A CA 1
ATOM 1897 C C . ARG A 1 244 ? -5.722 -3.330 17.806 1.00 94.06 244 ARG A C 1
ATOM 1899 O O . ARG A 1 244 ? -5.742 -4.524 17.530 1.00 94.06 244 ARG A O 1
ATOM 1906 N N . ARG A 1 245 ? -6.814 -2.561 17.763 1.00 95.19 245 ARG A N 1
ATOM 1907 C CA . ARG A 1 245 ? -8.163 -3.030 17.397 1.00 95.19 245 ARG A CA 1
ATOM 1908 C C . ARG A 1 245 ? -8.535 -2.732 15.948 1.00 95.19 245 ARG A C 1
ATOM 1910 O O . ARG A 1 245 ? -9.474 -3.331 15.431 1.00 95.19 245 ARG A O 1
ATOM 1917 N N . ASN A 1 246 ? -7.839 -1.788 15.324 1.00 96.50 246 ASN A N 1
ATOM 1918 C CA . ASN A 1 246 ? -8.195 -1.269 14.010 1.00 96.50 246 ASN A CA 1
ATOM 1919 C C . ASN A 1 246 ? -7.093 -1.476 12.971 1.00 96.50 246 ASN A C 1
ATOM 1921 O O . ASN A 1 246 ? -7.410 -1.487 11.792 1.00 96.50 246 ASN A O 1
ATOM 1925 N N . ARG A 1 247 ? -5.829 -1.658 13.365 1.00 97.50 247 ARG A N 1
ATOM 1926 C CA . ARG A 1 247 ? -4.712 -1.885 12.443 1.00 97.50 247 ARG A CA 1
ATOM 1927 C C . ARG A 1 247 ? -4.405 -3.373 12.321 1.00 97.50 247 ARG A C 1
ATOM 1929 O O . ARG A 1 247 ? -4.206 -4.035 13.339 1.00 97.50 247 ARG A O 1
ATOM 1936 N N . PHE A 1 248 ? -4.274 -3.859 11.095 1.00 98.25 248 PHE A N 1
ATOM 1937 C CA . PHE A 1 248 ? -3.663 -5.153 10.812 1.00 98.25 248 PHE A CA 1
ATOM 1938 C C . PHE A 1 248 ? -2.428 -4.982 9.926 1.00 98.25 248 PHE A C 1
ATOM 1940 O O . PHE A 1 248 ? -2.317 -4.038 9.141 1.00 98.25 248 PHE A O 1
ATOM 1947 N N . GLU A 1 249 ? -1.487 -5.895 10.121 1.00 98.44 249 GLU A N 1
ATOM 1948 C CA . GLU A 1 249 ? -0.242 -5.985 9.362 1.00 98.44 249 GLU A CA 1
ATOM 1949 C C . GLU A 1 249 ? -0.434 -6.937 8.181 1.00 98.44 249 GLU A C 1
ATOM 1951 O O . GLU A 1 249 ? -1.459 -7.611 8.073 1.00 98.44 249 GLU A O 1
ATOM 1956 N N . PHE A 1 250 ? 0.548 -7.014 7.295 1.00 98.62 250 PHE A N 1
ATOM 1957 C CA . PHE A 1 250 ? 0.506 -7.904 6.143 1.00 98.62 250 PHE A CA 1
ATOM 1958 C C . PHE A 1 250 ? 1.911 -8.329 5.711 1.00 98.62 250 PHE A C 1
ATOM 1960 O O . PHE A 1 250 ? 2.917 -7.711 6.066 1.00 98.62 250 PHE A O 1
ATOM 1967 N N . GLU A 1 251 ? 1.981 -9.378 4.903 1.00 98.25 251 GLU A N 1
ATOM 1968 C CA . GLU A 1 251 ? 3.176 -9.751 4.149 1.00 98.25 251 GLU A CA 1
ATOM 1969 C C . GLU A 1 251 ? 2.821 -10.036 2.689 1.00 98.25 251 GLU A C 1
ATOM 1971 O O . GLU A 1 251 ? 1.689 -10.393 2.374 1.00 98.25 251 GLU A O 1
ATOM 1976 N N . PHE A 1 252 ? 3.798 -9.880 1.800 1.00 98.38 252 PHE A N 1
ATOM 1977 C CA . PHE A 1 252 ? 3.714 -10.399 0.441 1.00 98.38 252 PHE A CA 1
ATOM 1978 C C . PHE A 1 252 ? 4.547 -11.669 0.373 1.00 98.38 252 PHE A C 1
ATOM 1980 O O . PHE A 1 252 ? 5.749 -11.641 0.656 1.00 98.38 252 PHE A O 1
ATOM 1987 N N . ARG A 1 253 ? 3.898 -12.780 0.035 1.00 97.12 253 ARG A N 1
ATOM 1988 C CA . ARG A 1 253 ? 4.549 -14.069 -0.163 1.00 97.12 253 ARG A CA 1
ATOM 1989 C C . ARG A 1 253 ? 4.723 -14.289 -1.651 1.00 97.12 253 ARG A C 1
ATOM 1991 O O . ARG A 1 253 ? 3.736 -14.369 -2.374 1.00 97.12 253 ARG A O 1
ATOM 1998 N N . VAL A 1 254 ? 5.972 -14.358 -2.082 1.00 95.06 254 VAL A N 1
ATOM 1999 C CA . VAL A 1 254 ? 6.314 -14.695 -3.459 1.00 95.06 254 VAL A CA 1
ATOM 2000 C C . VAL A 1 254 ? 6.403 -16.214 -3.555 1.00 95.06 254 VAL A C 1
ATOM 2002 O O . VAL A 1 254 ? 7.089 -16.844 -2.747 1.00 95.06 254 VAL A O 1
ATOM 2005 N N . THR A 1 255 ? 5.662 -16.790 -4.491 1.00 87.94 255 THR A N 1
ATOM 2006 C CA . THR A 1 255 ? 5.697 -18.203 -4.861 1.00 87.94 255 THR A CA 1
ATOM 2007 C C . THR A 1 255 ? 6.157 -18.323 -6.311 1.00 87.94 255 THR A C 1
ATOM 2009 O O . THR A 1 255 ? 6.036 -17.386 -7.098 1.00 87.94 255 THR A O 1
ATOM 2012 N N . GLY A 1 256 ? 6.731 -19.473 -6.651 1.00 79.56 256 GLY A N 1
ATOM 2013 C CA . GLY A 1 256 ? 7.317 -19.706 -7.966 1.00 79.56 256 GLY A CA 1
ATOM 2014 C C . GLY A 1 256 ? 8.799 -19.350 -8.027 1.00 79.56 256 GLY A C 1
ATOM 2015 O O . GLY A 1 256 ? 9.281 -18.414 -7.379 1.00 79.56 256 GLY A O 1
ATOM 2016 N N . ASP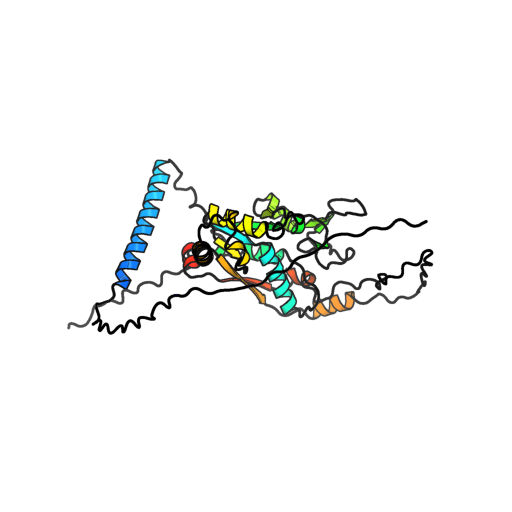 A 1 257 ? 9.524 -20.143 -8.803 1.00 82.44 257 ASP A N 1
ATOM 2017 C CA . ASP A 1 257 ? 10.931 -19.906 -9.074 1.00 82.44 257 ASP A CA 1
ATOM 2018 C C . ASP A 1 257 ? 11.090 -18.759 -10.073 1.00 82.44 257 ASP A C 1
ATOM 2020 O O . ASP A 1 257 ? 10.183 -18.422 -10.839 1.00 82.44 257 ASP A O 1
ATOM 2024 N N . ILE A 1 258 ? 12.258 -18.127 -10.040 1.00 83.06 258 ILE A N 1
ATOM 2025 C CA . ILE A 1 258 ? 12.645 -17.200 -11.096 1.00 83.06 258 ILE A CA 1
ATOM 2026 C C . ILE A 1 258 ? 12.775 -18.038 -12.364 1.00 83.06 258 ILE A C 1
ATOM 2028 O O . ILE A 1 258 ? 13.536 -19.001 -12.390 1.00 83.06 258 ILE A O 1
ATOM 2032 N N . ASP A 1 259 ? 12.029 -17.678 -13.402 1.00 82.81 259 ASP A N 1
ATOM 2033 C CA . ASP A 1 259 ? 12.188 -18.288 -14.715 1.00 82.81 259 ASP A CA 1
ATOM 2034 C C . ASP A 1 259 ? 13.598 -17.971 -15.241 1.00 82.81 259 ASP A C 1
ATOM 2036 O O . ASP A 1 259 ? 13.884 -16.853 -15.678 1.00 82.81 259 ASP A O 1
ATOM 2040 N N . GLU A 1 260 ? 14.496 -18.950 -15.136 1.00 83.19 260 GLU A N 1
ATOM 2041 C CA . GLU A 1 260 ? 15.895 -18.833 -15.548 1.00 83.19 260 GLU A CA 1
ATOM 2042 C C . GLU A 1 260 ? 16.025 -18.588 -17.061 1.00 83.19 260 GLU A C 1
ATOM 2044 O O . GLU A 1 260 ? 16.964 -17.919 -17.490 1.00 83.19 260 GLU A O 1
ATOM 2049 N N . GLU A 1 261 ? 15.070 -19.044 -17.882 1.00 82.19 261 GLU A N 1
ATOM 2050 C CA . GLU A 1 261 ? 15.044 -18.751 -19.320 1.00 82.19 261 GLU A CA 1
ATOM 2051 C C . GLU A 1 261 ? 14.689 -17.278 -19.561 1.00 82.19 261 GLU A C 1
ATOM 2053 O O . GLU A 1 261 ? 15.357 -16.582 -20.335 1.00 82.19 261 GLU A O 1
ATOM 2058 N N . ALA A 1 262 ? 13.695 -16.752 -18.839 1.00 78.75 262 ALA A N 1
ATOM 2059 C CA . ALA A 1 262 ? 13.367 -15.329 -18.878 1.00 78.75 262 ALA A CA 1
ATOM 2060 C C . ALA A 1 262 ? 14.504 -14.453 -18.330 1.00 78.75 262 ALA A C 1
ATOM 2062 O O . ALA A 1 262 ? 14.759 -13.376 -18.879 1.00 78.75 262 ALA A O 1
ATOM 2063 N N . LEU A 1 263 ? 15.191 -14.900 -17.273 1.00 80.88 263 LEU A N 1
ATOM 2064 C CA . LEU A 1 263 ? 16.357 -14.216 -16.717 1.00 80.88 263 LEU A CA 1
ATOM 2065 C C . LEU A 1 263 ? 17.507 -14.204 -17.730 1.00 80.88 263 LEU A C 1
ATOM 2067 O O . LEU A 1 263 ? 18.040 -13.133 -18.012 1.00 80.88 263 LEU A O 1
ATOM 2071 N N . SER A 1 264 ? 17.823 -15.352 -18.337 1.00 79.88 264 SER A N 1
ATOM 2072 C CA . SER A 1 264 ? 18.849 -15.478 -19.378 1.00 79.88 264 SER A CA 1
ATOM 2073 C C . SER A 1 264 ? 18.526 -14.615 -20.600 1.00 79.88 264 SER A C 1
ATOM 2075 O O . SER A 1 264 ? 19.396 -13.916 -21.113 1.00 79.88 264 SER A O 1
ATOM 2077 N N . THR A 1 265 ? 17.257 -14.561 -21.014 1.00 78.62 265 THR A N 1
ATOM 2078 C CA . THR A 1 265 ? 16.797 -13.686 -22.104 1.00 78.62 265 THR A CA 1
ATOM 2079 C C . THR A 1 265 ? 16.991 -12.207 -21.762 1.00 78.62 265 THR A C 1
ATOM 2081 O O . THR A 1 265 ? 17.440 -11.426 -22.601 1.00 78.62 265 THR A O 1
ATOM 2084 N N . GLN A 1 266 ? 16.678 -11.795 -20.529 1.00 74.12 266 GLN A N 1
ATOM 2085 C CA . GLN A 1 266 ? 16.898 -10.417 -20.075 1.00 74.12 266 GLN A CA 1
ATOM 2086 C C . GLN A 1 266 ? 18.386 -10.079 -19.924 1.00 74.12 266 GLN A C 1
ATOM 2088 O O . GLN A 1 266 ? 18.782 -8.950 -20.209 1.00 74.12 266 GLN A O 1
ATOM 2093 N N . GLU A 1 267 ? 19.207 -11.035 -19.490 1.00 76.94 267 GLU A N 1
ATOM 2094 C CA . GLU A 1 267 ? 20.665 -10.908 -19.442 1.00 76.94 267 GLU A CA 1
ATOM 2095 C C . GLU A 1 267 ? 21.256 -10.772 -20.848 1.00 76.94 267 GLU A C 1
ATOM 2097 O O . GLU A 1 267 ? 22.037 -9.853 -21.081 1.00 76.94 267 GLU A O 1
ATOM 2102 N N . ALA A 1 268 ? 20.814 -11.584 -21.808 1.00 69.06 268 ALA A N 1
ATOM 2103 C CA . ALA A 1 268 ? 21.226 -11.487 -23.207 1.00 69.06 268 ALA A CA 1
ATOM 2104 C C . ALA A 1 268 ? 20.778 -10.164 -23.855 1.00 69.06 268 ALA A C 1
ATOM 2106 O O . ALA A 1 268 ? 21.533 -9.546 -24.598 1.00 69.06 268 ALA A O 1
ATOM 2107 N N . ALA A 1 269 ? 19.581 -9.670 -23.522 1.00 66.88 269 ALA A N 1
ATOM 2108 C CA . ALA A 1 269 ? 19.100 -8.358 -23.964 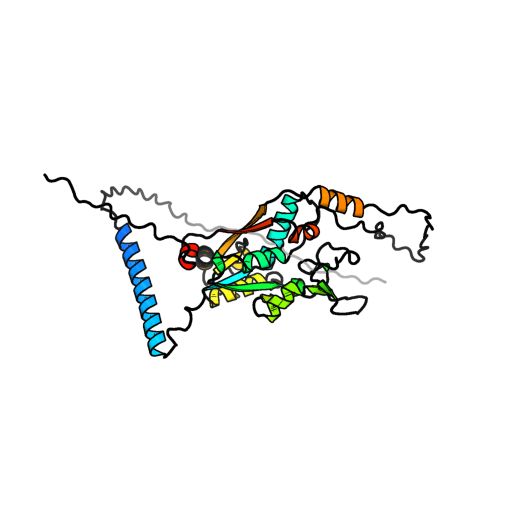1.00 66.88 269 ALA A CA 1
ATOM 2109 C C . ALA A 1 269 ? 19.845 -7.176 -23.307 1.00 66.88 269 ALA A C 1
ATOM 2111 O O . ALA A 1 269 ? 19.700 -6.031 -23.742 1.00 66.88 269 ALA A O 1
ATOM 2112 N N . ARG A 1 270 ? 20.618 -7.431 -22.242 1.00 66.75 270 ARG A N 1
ATOM 2113 C CA . ARG A 1 270 ? 21.453 -6.434 -21.558 1.00 66.75 270 ARG A CA 1
ATOM 2114 C C . ARG A 1 270 ? 22.798 -6.234 -22.259 1.00 66.75 270 ARG A C 1
ATOM 2116 O O . ARG A 1 270 ? 23.434 -5.205 -22.004 1.00 66.75 270 ARG A O 1
ATOM 2123 N N . ASP A 1 271 ? 23.229 -7.179 -23.095 1.00 52.75 271 ASP A N 1
ATOM 2124 C CA . ASP A 1 271 ? 24.510 -7.081 -23.785 1.00 52.75 271 ASP A CA 1
ATOM 2125 C C . ASP A 1 271 ? 24.464 -6.046 -24.918 1.00 52.75 271 ASP A C 1
ATOM 2127 O O . ASP A 1 271 ? 23.469 -5.926 -25.640 1.00 52.75 271 ASP A O 1
ATOM 2131 N N . PRO A 1 272 ? 25.529 -5.241 -25.068 1.00 50.19 272 PRO A N 1
ATOM 2132 C CA . PRO A 1 272 ? 25.598 -4.260 -26.129 1.00 50.19 272 PRO A CA 1
ATOM 2133 C C . PRO A 1 272 ? 25.725 -4.999 -27.463 1.00 50.19 272 PRO A C 1
ATOM 2135 O O . PRO A 1 272 ? 26.543 -5.909 -27.600 1.00 50.19 272 PRO A O 1
ATOM 2138 N N . LEU A 1 273 ? 24.969 -4.559 -28.473 1.00 37.09 273 LEU A N 1
ATOM 2139 C CA . LEU A 1 273 ? 25.357 -4.800 -29.863 1.00 37.09 273 LEU A CA 1
ATOM 2140 C C . LEU A 1 273 ? 26.863 -4.500 -29.996 1.00 37.09 273 LEU A C 1
ATOM 2142 O O . LEU A 1 273 ? 27.315 -3.494 -29.431 1.00 37.09 273 LEU A O 1
ATOM 2146 N N . PRO A 1 274 ? 27.649 -5.347 -30.686 1.00 38.38 274 PRO A N 1
ATOM 2147 C CA . PRO A 1 274 ? 29.063 -5.077 -30.880 1.00 38.38 274 PRO A CA 1
ATOM 2148 C C . PRO A 1 274 ? 29.197 -3.690 -31.510 1.00 38.38 274 PRO A C 1
ATOM 2150 O O . PRO A 1 274 ? 28.553 -3.389 -32.515 1.00 38.38 274 PRO A O 1
ATOM 2153 N N . LEU A 1 275 ? 30.001 -2.827 -30.888 1.00 43.47 275 LEU A N 1
ATOM 2154 C CA . LEU A 1 275 ? 30.404 -1.552 -31.470 1.00 43.47 275 LEU A CA 1
ATOM 2155 C C . LEU A 1 275 ? 31.366 -1.845 -32.631 1.00 43.47 275 LEU A C 1
ATOM 2157 O O . LEU A 1 275 ? 32.576 -1.668 -32.512 1.00 43.47 275 LEU A O 1
ATOM 2161 N N . GLU A 1 276 ? 30.844 -2.327 -33.757 1.00 35.50 276 GLU A N 1
ATOM 2162 C CA . GLU A 1 276 ? 31.555 -2.219 -35.027 1.00 35.50 276 GLU A CA 1
ATOM 2163 C C . GLU A 1 276 ? 31.480 -0.755 -35.475 1.00 35.50 276 GLU A C 1
ATOM 2165 O O . GLU A 1 276 ? 30.465 -0.292 -35.988 1.00 35.50 276 GLU A O 1
ATOM 2170 N N . GLY A 1 277 ? 32.561 -0.013 -35.215 1.00 42.12 277 GLY A N 1
ATOM 2171 C CA . GLY A 1 277 ? 32.719 1.385 -35.623 1.00 42.12 277 GLY A CA 1
ATOM 2172 C C . GLY A 1 277 ? 32.615 2.381 -34.469 1.00 42.12 277 GLY A C 1
ATOM 2173 O O . GLY A 1 277 ? 31.691 3.188 -34.418 1.00 42.12 277 GLY A O 1
ATOM 2174 N N . GLU A 1 278 ? 33.576 2.363 -33.542 1.00 39.53 278 GLU A N 1
ATOM 2175 C CA . GLU A 1 278 ? 33.764 3.474 -32.604 1.00 39.53 278 GLU A CA 1
ATOM 2176 C C . GLU A 1 278 ? 34.200 4.748 -33.359 1.00 39.53 278 GLU A C 1
ATOM 2178 O O . GLU A 1 278 ? 35.390 5.040 -33.490 1.00 39.53 278 GLU A O 1
ATOM 2183 N N . GLU A 1 279 ? 33.245 5.566 -33.810 1.00 38.84 279 GLU A N 1
ATOM 2184 C CA . GLU A 1 279 ? 33.494 7.004 -33.925 1.00 38.84 279 GLU A CA 1
ATOM 2185 C C . GLU A 1 279 ? 33.543 7.584 -32.510 1.00 38.84 279 GLU A C 1
ATOM 2187 O O . GLU A 1 279 ? 32.542 7.797 -31.822 1.00 38.84 279 GLU A O 1
ATOM 2192 N N . LYS A 1 280 ? 34.776 7.778 -32.051 1.00 34.94 280 LYS A N 1
ATOM 2193 C CA . LYS A 1 280 ? 35.137 8.394 -30.783 1.00 34.94 280 LYS A CA 1
ATOM 2194 C C . LYS A 1 280 ? 34.662 9.852 -30.777 1.00 34.94 280 LYS A C 1
ATOM 2196 O O . LYS A 1 280 ? 35.373 10.746 -31.225 1.00 34.94 280 LYS A O 1
ATOM 2201 N N . TRP A 1 281 ? 33.465 10.106 -30.255 1.00 33.31 281 TRP A N 1
ATOM 2202 C CA . TRP A 1 281 ? 32.995 11.466 -29.987 1.00 33.31 281 TRP A CA 1
ATOM 2203 C C . TRP A 1 281 ? 33.796 12.065 -28.825 1.00 33.31 281 TRP A C 1
ATOM 2205 O O . TRP A 1 281 ? 33.433 11.941 -27.656 1.00 33.31 281 TRP A O 1
ATOM 2215 N N . THR A 1 282 ? 34.914 12.715 -29.141 1.00 34.09 282 THR A N 1
ATOM 2216 C CA . THR A 1 282 ? 35.571 13.660 -28.232 1.00 34.09 282 THR A CA 1
ATOM 2217 C C . THR A 1 282 ? 34.699 14.907 -28.142 1.00 34.09 282 THR A C 1
ATOM 2219 O O . THR A 1 282 ? 34.696 15.738 -29.046 1.00 34.09 282 THR A O 1
ATOM 2222 N N . ILE A 1 283 ? 33.938 15.040 -27.056 1.00 38.28 283 ILE A N 1
ATOM 2223 C CA . ILE A 1 283 ? 33.339 16.323 -26.690 1.00 38.28 283 ILE A CA 1
ATOM 2224 C C . ILE A 1 283 ? 34.489 17.189 -26.174 1.00 38.28 283 ILE A C 1
ATOM 2226 O O . ILE A 1 283 ? 35.008 16.955 -25.085 1.00 38.28 283 ILE A O 1
ATOM 2230 N N . VAL A 1 284 ? 34.922 18.152 -26.985 1.00 32.94 284 VAL A N 1
ATOM 2231 C CA . VAL A 1 284 ? 35.817 19.221 -26.539 1.00 32.94 284 VAL A CA 1
ATOM 2232 C C . VAL A 1 284 ? 34.975 20.151 -25.672 1.00 32.94 284 VAL A C 1
ATOM 2234 O O . VAL A 1 284 ? 34.119 20.871 -26.180 1.00 32.94 284 VAL A O 1
ATOM 2237 N N . GLY A 1 285 ? 35.154 20.067 -24.355 1.00 36.97 285 GLY A N 1
ATOM 2238 C CA . GLY A 1 285 ? 34.618 21.055 -23.430 1.00 36.97 285 GLY A CA 1
ATOM 2239 C C . GLY A 1 285 ? 35.498 22.299 -23.466 1.00 36.97 285 GLY A C 1
ATOM 2240 O O . GLY A 1 285 ? 36.628 22.260 -22.986 1.00 36.97 285 GLY A O 1
ATOM 2241 N N . GLU A 1 286 ? 34.992 23.387 -24.040 1.00 43.44 286 GLU A N 1
ATOM 2242 C CA . GLU A 1 286 ? 35.351 24.716 -23.552 1.00 43.44 286 GLU A CA 1
ATOM 2243 C C . GLU A 1 286 ? 34.583 24.919 -22.240 1.00 43.44 286 GLU A C 1
ATOM 2245 O O . GLU A 1 286 ? 33.401 24.593 -22.154 1.00 43.44 286 GLU A O 1
ATOM 2250 N N . ASP A 1 287 ? 35.288 25.410 -21.228 1.00 43.03 287 ASP A N 1
ATOM 2251 C CA . ASP A 1 287 ? 34.846 25.652 -19.851 1.00 43.03 287 ASP A CA 1
ATOM 2252 C C . ASP A 1 287 ? 34.929 24.439 -18.911 1.00 43.03 287 ASP A C 1
ATOM 2254 O O . ASP A 1 287 ? 34.025 23.617 -18.753 1.00 43.03 287 ASP A O 1
ATOM 2258 N N . GLY A 1 288 ? 36.088 24.370 -18.250 1.00 45.84 288 GLY A N 1
ATOM 2259 C CA . GLY A 1 288 ? 36.381 23.450 -17.166 1.00 45.84 288 GLY A CA 1
ATOM 2260 C C . GLY A 1 288 ? 35.485 23.688 -15.956 1.00 45.84 288 GLY A C 1
ATOM 2261 O O . GLY A 1 288 ? 35.720 24.597 -15.168 1.00 45.84 288 GLY A O 1
ATOM 2262 N N . ASP A 1 289 ? 34.522 22.793 -15.784 1.00 34.78 289 ASP A N 1
ATOM 2263 C CA . ASP A 1 289 ? 34.000 22.392 -14.483 1.00 34.78 289 ASP A CA 1
ATOM 2264 C C . ASP A 1 289 ? 33.909 20.860 -14.470 1.00 34.78 289 ASP A C 1
ATOM 2266 O O . ASP A 1 289 ? 32.875 20.240 -14.736 1.00 34.78 289 ASP A O 1
ATOM 2270 N N . ASP A 1 290 ? 35.056 20.245 -14.180 1.00 43.69 290 ASP A N 1
ATOM 2271 C CA . ASP A 1 290 ? 35.205 18.818 -13.922 1.00 43.69 290 ASP A CA 1
ATOM 2272 C C . ASP A 1 290 ? 34.393 18.414 -12.684 1.00 43.69 290 ASP A C 1
ATOM 2274 O O . ASP A 1 290 ? 34.832 18.538 -11.536 1.00 43.69 290 ASP A O 1
ATOM 2278 N N . LYS A 1 291 ? 33.202 17.858 -12.924 1.00 38.00 291 LYS A N 1
ATOM 2279 C CA . LYS A 1 291 ? 32.641 16.796 -12.084 1.00 38.00 291 LYS A CA 1
ATOM 2280 C C . LYS A 1 291 ? 32.088 15.689 -12.966 1.00 38.00 291 LYS A C 1
ATOM 2282 O O . LYS A 1 291 ? 31.030 15.829 -13.573 1.00 38.00 291 LYS A O 1
ATOM 2287 N N . ASP A 1 292 ? 32.819 14.579 -12.970 1.00 38.72 292 ASP A N 1
ATOM 2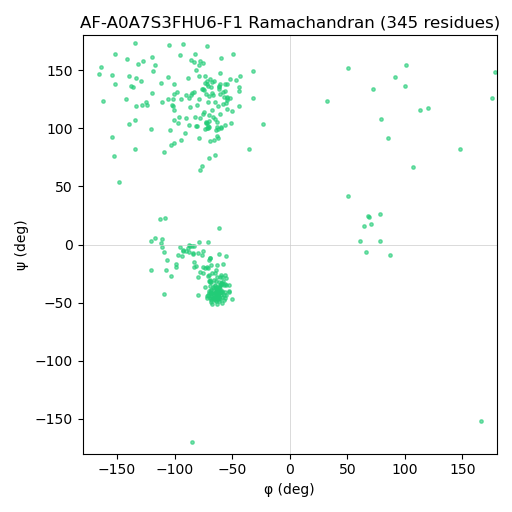288 C CA . ASP A 1 292 ? 32.503 13.256 -13.509 1.00 38.72 292 ASP A CA 1
ATOM 2289 C C . ASP A 1 292 ? 31.021 12.849 -13.380 1.00 38.72 292 ASP A C 1
ATOM 2291 O O . ASP A 1 292 ? 30.601 12.111 -12.481 1.00 38.72 292 ASP A O 1
ATOM 2295 N N . HIS A 1 293 ? 30.194 13.312 -14.314 1.00 37.19 293 HIS A N 1
ATOM 2296 C CA . HIS A 1 293 ? 28.818 12.851 -14.509 1.00 37.19 293 HIS A CA 1
ATOM 2297 C C . HIS A 1 293 ? 28.586 12.278 -15.908 1.00 37.19 293 HIS A C 1
ATOM 2299 O O . HIS A 1 293 ? 27.476 11.829 -16.205 1.00 37.19 293 HIS A O 1
ATOM 2305 N N . LEU A 1 294 ? 29.628 12.205 -16.743 1.00 38.06 294 LEU A N 1
ATOM 2306 C CA . LEU A 1 294 ? 29.606 11.492 -18.020 1.00 38.06 294 LEU A CA 1
ATOM 2307 C C . LEU A 1 294 ? 29.740 9.986 -17.765 1.00 38.06 294 LEU A C 1
ATOM 2309 O O . LEU A 1 294 ? 30.714 9.321 -18.110 1.00 38.06 294 LEU A O 1
ATOM 2313 N N . GLY A 1 295 ? 28.724 9.459 -17.081 1.00 34.41 295 GLY A N 1
ATOM 2314 C CA . GLY A 1 295 ? 28.502 8.039 -16.925 1.00 34.41 295 GLY A CA 1
ATOM 2315 C C . GLY A 1 295 ? 28.375 7.400 -18.300 1.00 34.41 295 GLY A C 1
ATOM 2316 O O . GLY A 1 295 ? 27.624 7.876 -19.149 1.00 34.41 295 GLY A O 1
ATOM 2317 N N . ARG A 1 296 ? 29.119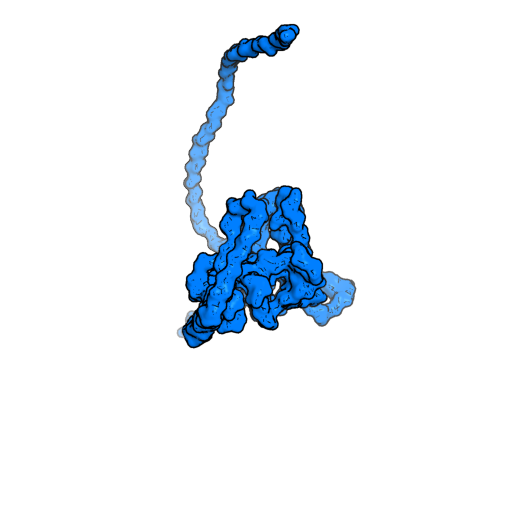 6.306 -18.475 1.00 39.94 296 ARG A N 1
ATOM 2318 C CA . ARG A 1 296 ? 28.967 5.301 -19.535 1.00 39.94 296 ARG A CA 1
ATOM 2319 C C . ARG A 1 296 ? 27.496 5.150 -19.965 1.00 39.94 296 ARG A C 1
ATOM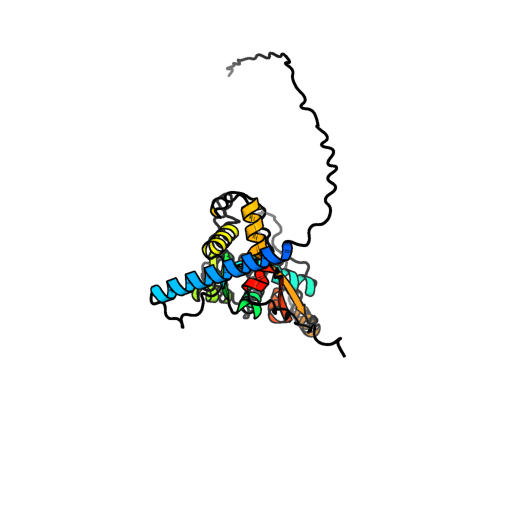 2321 O O . ARG A 1 296 ? 26.629 5.273 -19.091 1.00 39.94 296 ARG A O 1
ATOM 2328 N N . PRO A 1 297 ? 27.205 4.811 -21.239 1.00 37.72 297 PRO A N 1
ATOM 2329 C CA . PRO A 1 297 ? 25.841 4.524 -21.686 1.00 37.72 297 PRO A CA 1
ATOM 2330 C C . PRO A 1 297 ? 25.150 3.632 -20.653 1.00 37.72 297 PRO A C 1
ATOM 2332 O O . PRO A 1 297 ? 25.668 2.578 -20.268 1.00 37.72 297 PRO A O 1
ATOM 2335 N N . LYS A 1 298 ? 24.058 4.150 -20.078 1.00 49.31 298 LYS A N 1
ATOM 2336 C CA . LYS A 1 298 ? 23.384 3.512 -18.950 1.00 49.31 298 LYS A CA 1
ATOM 2337 C C . LYS A 1 298 ? 22.830 2.185 -19.443 1.00 49.31 298 LYS A C 1
ATOM 2339 O O . LYS A 1 298 ? 21.885 2.155 -20.221 1.00 49.31 298 LYS A O 1
ATOM 2344 N N . ARG A 1 299 ? 23.480 1.113 -18.987 1.00 60.75 299 ARG A N 1
ATOM 2345 C CA . ARG A 1 299 ? 23.080 -0.287 -19.143 1.00 60.75 299 ARG A CA 1
ATOM 2346 C C . ARG A 1 299 ? 21.577 -0.415 -18.873 1.00 60.75 299 ARG A C 1
ATOM 2348 O O . ARG A 1 299 ? 21.069 0.286 -17.992 1.00 60.75 299 ARG A O 1
ATOM 2355 N N . GLY A 1 300 ? 20.903 -1.310 -19.596 1.00 65.25 300 GLY A N 1
ATOM 2356 C CA . GLY A 1 300 ? 19.509 -1.665 -19.323 1.00 65.25 300 GLY A CA 1
ATOM 2357 C C . GLY A 1 300 ? 19.271 -1.988 -17.843 1.00 65.25 300 GLY A C 1
ATOM 2358 O O . GLY A 1 300 ? 20.220 -2.205 -17.073 1.00 65.25 300 GLY A O 1
ATOM 2359 N N . LEU A 1 301 ? 17.995 -1.987 -17.437 1.00 73.69 301 LEU A N 1
ATOM 2360 C CA . LEU A 1 301 ? 17.599 -2.406 -16.090 1.00 73.69 301 LEU A CA 1
ATOM 2361 C C . LEU A 1 301 ? 18.288 -3.726 -15.734 1.00 73.69 301 LEU A C 1
ATOM 2363 O O . LEU A 1 301 ? 18.463 -4.598 -16.581 1.00 73.69 301 LEU A O 1
ATOM 2367 N N . ASP A 1 302 ? 18.708 -3.851 -14.477 1.00 80.62 302 ASP A N 1
ATOM 2368 C CA . ASP A 1 302 ? 19.230 -5.126 -14.008 1.00 80.62 302 ASP A CA 1
ATOM 2369 C C . ASP A 1 302 ? 18.164 -6.215 -14.234 1.00 80.62 302 ASP A C 1
ATOM 2371 O O . ASP A 1 302 ? 17.016 -5.973 -13.861 1.00 80.62 302 ASP A O 1
ATOM 2375 N N . PRO A 1 303 ? 18.494 -7.380 -14.813 1.00 83.75 303 PRO A N 1
ATOM 2376 C CA . PRO A 1 303 ? 17.535 -8.450 -15.070 1.00 83.75 303 PRO A CA 1
ATOM 2377 C C . PRO A 1 303 ? 16.810 -8.898 -13.809 1.00 83.75 303 PRO A C 1
ATOM 2379 O O . PRO A 1 303 ? 15.667 -9.308 -13.869 1.00 83.75 303 PRO A O 1
ATOM 2382 N N . ARG A 1 304 ? 17.407 -8.736 -12.625 1.00 86.88 304 ARG A N 1
ATOM 2383 C CA . ARG A 1 304 ? 16.755 -9.071 -11.350 1.00 86.88 304 ARG A CA 1
ATOM 2384 C C . ARG A 1 304 ? 15.901 -7.930 -10.791 1.00 86.88 304 ARG A C 1
ATOM 2386 O O . ARG A 1 304 ? 15.303 -8.078 -9.727 1.00 86.88 304 ARG A O 1
ATOM 2393 N N . HIS A 1 305 ? 15.848 -6.775 -11.455 1.00 86.44 305 HIS A N 1
ATOM 2394 C CA . HIS A 1 305 ? 15.155 -5.590 -10.957 1.00 86.44 305 HIS A CA 1
ATOM 2395 C C . HIS A 1 305 ? 13.655 -5.872 -10.749 1.00 86.44 305 HIS A C 1
ATOM 2397 O O . HIS A 1 305 ? 12.991 -6.306 -11.690 1.00 86.44 305 HIS A O 1
ATOM 2403 N N . PRO A 1 306 ? 13.073 -5.545 -9.577 1.00 86.81 306 PRO A N 1
ATOM 2404 C CA . PRO A 1 306 ? 11.700 -5.923 -9.229 1.00 86.81 306 PRO A CA 1
ATOM 2405 C C . PRO A 1 306 ? 10.628 -5.537 -10.244 1.00 86.81 306 PRO A C 1
ATOM 2407 O O . PRO A 1 306 ? 9.674 -6.277 -10.445 1.00 86.81 306 PRO A O 1
ATOM 2410 N N . LEU A 1 307 ? 10.792 -4.395 -10.915 1.00 84.2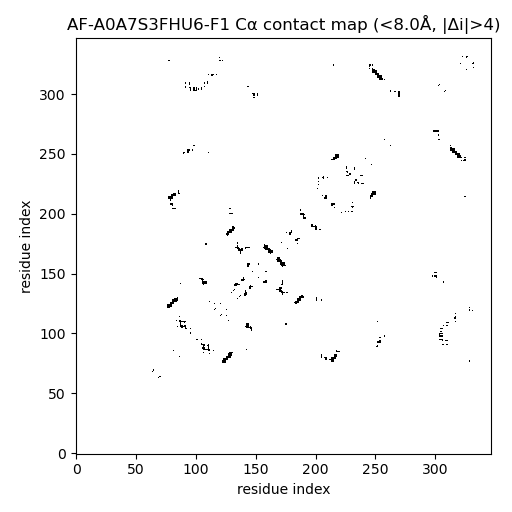5 307 LEU A N 1
ATOM 2411 C CA . LEU A 1 307 ? 9.846 -3.942 -11.937 1.00 84.25 307 LEU A CA 1
ATOM 2412 C C . LEU A 1 307 ? 9.683 -4.936 -13.101 1.00 84.25 307 LEU A C 1
ATOM 2414 O O . LEU A 1 307 ? 8.591 -5.045 -13.641 1.00 84.25 307 LEU A O 1
ATOM 2418 N N . LEU A 1 308 ? 10.737 -5.670 -13.474 1.00 82.44 308 LEU A N 1
ATOM 2419 C CA . LEU A 1 308 ? 10.681 -6.651 -14.566 1.00 82.44 308 LEU A CA 1
ATOM 2420 C C . LEU A 1 308 ? 9.915 -7.923 -14.176 1.00 82.44 308 LEU A C 1
ATOM 2422 O O . LEU A 1 308 ? 9.447 -8.655 -15.045 1.00 82.44 308 LEU A O 1
ATOM 2426 N N . TRP A 1 309 ? 9.781 -8.165 -12.873 1.00 84.56 309 TRP A N 1
ATOM 2427 C CA . TRP A 1 309 ? 9.175 -9.363 -12.292 1.00 84.56 309 TRP A CA 1
ATOM 2428 C C . TRP A 1 309 ? 7.818 -9.096 -11.644 1.00 84.56 309 TRP A C 1
ATOM 2430 O O . TRP A 1 309 ? 7.138 -10.038 -11.246 1.00 84.56 309 TRP A O 1
ATOM 2440 N N . ALA A 1 310 ? 7.412 -7.826 -11.553 1.00 82.81 310 ALA A N 1
ATOM 2441 C CA . ALA A 1 310 ? 6.236 -7.391 -10.810 1.00 82.81 310 ALA A CA 1
ATOM 2442 C C . ALA A 1 310 ? 4.944 -8.089 -11.255 1.00 82.81 310 ALA A C 1
ATOM 2444 O O . ALA A 1 310 ? 4.107 -8.356 -10.406 1.00 82.81 310 ALA A O 1
ATOM 2445 N N . ASP A 1 311 ? 4.806 -8.413 -12.540 1.00 81.88 311 ASP A N 1
ATOM 2446 C CA . ASP A 1 311 ? 3.635 -9.114 -13.084 1.00 81.88 311 ASP A CA 1
ATOM 2447 C C . ASP A 1 311 ? 3.954 -10.549 -13.550 1.00 81.88 311 ASP A C 1
ATOM 2449 O O . ASP A 1 311 ? 3.095 -11.212 -14.124 1.00 81.88 311 ASP A O 1
ATOM 2453 N N . ARG A 1 312 ? 5.189 -11.031 -13.331 1.00 85.12 312 ARG A N 1
ATOM 2454 C CA . ARG A 1 312 ? 5.644 -12.373 -13.749 1.00 85.12 312 ARG A CA 1
ATOM 2455 C C . ARG A 1 312 ? 5.701 -13.377 -12.605 1.00 85.12 312 ARG A C 1
ATOM 2457 O O . ARG A 1 312 ? 5.613 -14.572 -12.847 1.00 85.12 312 ARG A O 1
ATOM 2464 N N . LEU A 1 313 ? 5.890 -12.894 -11.381 1.00 88.75 313 LEU A N 1
ATOM 2465 C CA . LEU A 1 313 ? 5.916 -13.737 -10.194 1.00 88.75 313 LEU A CA 1
ATOM 2466 C C . LEU A 1 313 ? 4.509 -13.900 -9.631 1.00 88.75 313 LEU A C 1
ATOM 2468 O O . LEU A 1 313 ? 3.724 -12.947 -9.590 1.00 88.75 313 LEU A O 1
ATOM 2472 N N . GLU A 1 314 ? 4.220 -15.092 -9.122 1.00 92.62 314 GLU A N 1
ATOM 2473 C CA . GLU A 1 314 ? 3.037 -15.302 -8.305 1.00 92.62 314 GLU A CA 1
ATOM 2474 C C . GLU A 1 314 ? 3.289 -14.691 -6.930 1.00 92.62 314 GLU A C 1
ATOM 2476 O O . GLU A 1 314 ? 4.164 -15.113 -6.175 1.00 92.62 314 GLU A O 1
ATOM 2481 N N . VAL A 1 315 ? 2.544 -13.640 -6.598 1.00 95.06 315 VAL A N 1
ATOM 2482 C CA . VAL A 1 315 ? 2.674 -12.972 -5.305 1.00 95.06 315 VAL A CA 1
ATOM 2483 C C . VAL A 1 315 ? 1.321 -12.923 -4.628 1.00 95.06 315 VAL A C 1
ATOM 2485 O O . VAL A 1 315 ? 0.365 -12.353 -5.148 1.00 95.06 315 VAL A O 1
ATOM 2488 N N . THR A 1 316 ? 1.262 -13.488 -3.429 1.00 96.81 316 THR A N 1
ATOM 2489 C CA . THR A 1 316 ? 0.067 -13.499 -2.590 1.00 96.81 316 THR A CA 1
ATOM 2490 C C . THR A 1 316 ? 0.179 -12.428 -1.511 1.00 96.81 316 THR A C 1
ATOM 2492 O O . THR A 1 316 ? 1.178 -12.357 -0.789 1.00 96.81 316 THR A O 1
ATOM 2495 N N . PHE A 1 317 ? -0.853 -11.597 -1.377 1.00 98.31 317 PHE A N 1
ATOM 2496 C CA . PHE A 1 317 ? -1.022 -10.714 -0.224 1.00 98.31 317 PHE A CA 1
ATOM 2497 C C . PHE A 1 317 ? -1.576 -11.521 0.954 1.00 98.31 317 PHE A C 1
ATOM 2499 O O . PHE A 1 317 ? -2.607 -12.167 0.822 1.00 98.31 317 PHE A O 1
ATOM 2506 N N . VAL A 1 318 ? -0.896 -11.491 2.099 1.00 98.25 318 VAL A N 1
ATOM 2507 C CA . VAL A 1 318 ? -1.265 -12.269 3.288 1.00 98.25 318 VAL A CA 1
ATOM 2508 C C . VAL A 1 318 ? -1.521 -11.310 4.456 1.00 98.25 318 VAL A C 1
ATOM 2510 O O . VAL A 1 318 ? -0.565 -10.842 5.091 1.00 98.25 318 VAL A O 1
ATOM 2513 N N . PRO A 1 319 ? -2.789 -10.980 4.759 1.00 97.88 319 PRO A N 1
ATOM 2514 C CA . PRO A 1 319 ? -3.124 -10.131 5.893 1.00 97.88 319 PRO A CA 1
ATOM 2515 C C . PRO A 1 319 ? -2.959 -10.876 7.227 1.00 97.88 319 PRO A C 1
ATOM 2517 O O . PRO A 1 319 ? -3.243 -12.066 7.350 1.00 97.88 319 PRO A O 1
ATOM 2520 N N . LYS A 1 320 ? -2.525 -10.156 8.263 1.00 97.75 320 LYS A N 1
ATOM 2521 C CA . LYS A 1 320 ? -2.302 -10.664 9.625 1.00 97.75 320 LYS A CA 1
ATOM 2522 C C . LYS A 1 320 ? -3.360 -10.099 10.563 1.00 97.75 320 LYS A C 1
ATOM 2524 O O . LYS A 1 320 ? -3.127 -9.121 11.279 1.00 97.75 320 LYS A O 1
ATOM 2529 N N . PHE A 1 321 ? -4.548 -10.698 10.535 1.00 96.38 321 PHE A N 1
ATOM 2530 C CA . PHE A 1 321 ? -5.663 -10.260 11.367 1.00 96.38 321 PHE A CA 1
ATOM 2531 C C . PHE A 1 321 ? -5.468 -10.660 12.829 1.00 96.38 321 PHE A C 1
ATOM 2533 O O . PHE A 1 321 ? -5.159 -11.803 13.157 1.00 96.38 321 PHE A O 1
ATOM 2540 N N . THR A 1 322 ? -5.690 -9.710 13.732 1.00 93.69 322 THR A N 1
ATOM 2541 C CA . THR A 1 322 ? -5.849 -10.018 15.155 1.00 93.69 322 THR A CA 1
ATOM 2542 C C . THR A 1 322 ? -7.261 -10.562 15.402 1.00 93.69 322 THR A C 1
ATOM 2544 O O . THR A 1 322 ? -8.165 -10.237 14.629 1.00 93.69 322 THR A O 1
ATOM 2547 N N . PRO A 1 323 ? -7.515 -11.319 16.488 1.00 93.25 323 PRO A N 1
ATOM 2548 C CA . PRO A 1 323 ? -8.858 -11.837 16.767 1.00 93.25 323 PRO A CA 1
ATOM 2549 C C . PRO A 1 323 ? -9.963 -10.760 16.769 1.00 93.25 323 PRO A C 1
ATOM 2551 O O . PRO A 1 323 ? -11.010 -10.985 16.168 1.00 93.25 323 PRO A O 1
ATOM 2554 N N . PRO A 1 324 ? -9.754 -9.547 17.335 1.00 91.81 324 PRO A N 1
ATOM 2555 C CA . PRO A 1 324 ? -10.739 -8.471 17.224 1.00 91.81 324 PRO A CA 1
ATOM 2556 C C . PRO A 1 324 ? -11.044 -8.043 15.784 1.00 91.81 324 PRO A C 1
ATOM 2558 O O . PRO A 1 324 ? -12.169 -7.647 15.504 1.00 91.81 324 PRO A O 1
ATOM 2561 N N . ILE A 1 325 ? -10.061 -8.091 14.883 1.00 94.25 325 ILE A N 1
ATOM 2562 C CA . ILE A 1 325 ? -10.231 -7.704 13.479 1.00 94.25 325 ILE A CA 1
ATOM 2563 C C . ILE A 1 325 ? -10.893 -8.834 12.693 1.00 94.25 325 ILE A C 1
ATOM 2565 O O . ILE A 1 325 ? -11.844 -8.569 11.967 1.00 94.25 325 ILE A O 1
ATOM 2569 N N . ALA A 1 326 ? -10.466 -10.081 12.901 1.00 94.25 326 ALA A N 1
ATOM 2570 C CA . ALA A 1 326 ? -11.089 -11.254 12.292 1.00 94.25 326 ALA A CA 1
ATOM 2571 C C . ALA A 1 326 ? -12.587 -11.336 12.635 1.00 94.25 326 ALA A C 1
ATOM 2573 O O . ALA A 1 326 ? -13.406 -11.511 11.740 1.00 94.25 326 ALA A O 1
ATOM 2574 N N . ASN A 1 327 ? -12.959 -11.080 13.896 1.00 91.44 327 ASN A N 1
ATOM 2575 C CA . ASN A 1 327 ? -14.363 -10.997 14.316 1.00 91.44 327 ASN A CA 1
ATOM 2576 C C . ASN A 1 327 ? -15.141 -9.909 13.563 1.00 91.44 327 ASN A C 1
ATOM 2578 O O . ASN A 1 327 ? -16.286 -10.118 13.182 1.00 91.44 327 ASN A O 1
ATOM 2582 N N . ARG A 1 328 ? -14.534 -8.735 13.344 1.00 91.31 328 ARG A N 1
ATOM 2583 C CA . ARG A 1 328 ? -15.175 -7.631 12.608 1.00 91.31 328 ARG A CA 1
ATOM 2584 C C . ARG A 1 328 ? -15.339 -7.921 11.119 1.00 91.31 328 ARG A C 1
ATOM 2586 O O . ARG A 1 328 ? -16.220 -7.339 10.503 1.00 91.31 328 ARG A O 1
ATOM 2593 N N . LEU A 1 329 ? -14.477 -8.769 10.569 1.00 91.25 329 LEU A N 1
ATOM 2594 C CA . LEU A 1 329 ? -14.530 -9.229 9.185 1.00 91.25 329 LEU A CA 1
ATOM 2595 C C . LEU A 1 329 ? -15.402 -10.482 9.012 1.00 91.25 329 LEU A C 1
ATOM 2597 O O . LEU A 1 329 ? -15.557 -10.943 7.889 1.00 91.25 329 LEU A O 1
ATOM 2601 N N . GLY A 1 330 ? -15.951 -11.046 10.096 1.00 91.06 330 GLY A N 1
ATOM 2602 C CA . GLY A 1 330 ? -16.725 -12.290 10.039 1.00 91.06 330 GLY A CA 1
ATOM 2603 C C . GLY A 1 330 ? -15.888 -13.527 9.690 1.00 91.06 330 GLY A C 1
ATOM 2604 O O . GLY A 1 330 ? -16.426 -14.489 9.163 1.00 91.06 330 GLY A O 1
ATOM 2605 N N . LEU A 1 331 ? -14.577 -13.505 9.960 1.00 88.69 331 LEU A N 1
ATOM 2606 C CA . LEU A 1 331 ? -13.637 -14.579 9.595 1.00 88.69 331 LEU A CA 1
ATOM 2607 C C . LEU A 1 331 ? -13.431 -15.629 10.692 1.00 88.69 331 LEU A C 1
ATOM 2609 O O . LEU A 1 331 ? -12.675 -16.575 10.499 1.00 88.69 331 LEU A O 1
ATOM 2613 N N . VAL A 1 332 ? -14.015 -15.433 11.873 1.00 82.88 332 VAL A N 1
ATOM 2614 C CA . VAL A 1 332 ? -13.922 -16.419 12.950 1.00 82.88 332 VAL A CA 1
ATOM 2615 C C . VAL A 1 332 ? -15.099 -17.361 12.793 1.00 82.88 332 VAL A C 1
ATOM 2617 O O . VAL A 1 332 ? -16.236 -16.963 13.036 1.00 82.88 332 VAL A O 1
ATOM 2620 N N . GLU A 1 333 ? -14.810 -18.591 12.368 1.00 65.56 333 GLU A N 1
ATOM 2621 C CA . GLU A 1 333 ? -15.762 -19.688 12.478 1.00 65.56 333 GLU A CA 1
ATOM 2622 C C . GLU A 1 333 ? -16.176 -19.772 13.946 1.00 65.56 333 GLU A C 1
ATOM 2624 O O . GLU A 1 333 ? -15.325 -19.804 14.842 1.00 65.56 333 GLU A O 1
ATOM 2629 N N . GLU A 1 334 ? -17.481 -19.727 14.215 1.00 58.50 334 GLU A N 1
ATOM 2630 C CA . GLU A 1 334 ? -17.965 -20.105 15.532 1.00 58.50 334 GLU A CA 1
ATOM 2631 C C . GLU A 1 334 ? -17.521 -21.551 15.724 1.00 58.50 334 GLU A C 1
ATOM 2633 O O . GLU A 1 334 ? -18.109 -22.453 15.133 1.00 58.50 334 GLU A O 1
ATOM 2638 N N . GLU A 1 335 ? -16.443 -21.773 16.486 1.00 54.56 335 GLU A N 1
ATOM 2639 C CA . GLU A 1 335 ? -16.140 -23.098 17.007 1.00 54.56 335 GLU A CA 1
ATOM 2640 C C . GLU A 1 335 ? -17.431 -23.552 17.671 1.00 54.56 335 GLU A C 1
ATOM 2642 O O . GLU A 1 335 ? -17.835 -23.003 18.704 1.00 54.56 335 GLU A O 1
ATOM 2647 N N . GLY A 1 336 ? -18.129 -24.463 16.987 1.00 47.22 336 GLY A N 1
ATOM 2648 C CA . GLY A 1 336 ? -19.396 -24.991 17.428 1.00 47.22 336 GLY A CA 1
ATOM 2649 C C . GLY A 1 336 ? -19.184 -25.424 18.858 1.00 47.22 336 GLY A C 1
ATOM 2650 O O . GLY A 1 336 ? -18.358 -26.295 19.132 1.00 47.22 336 GLY A O 1
ATOM 2651 N N . VAL A 1 337 ? -19.871 -24.752 19.779 1.00 49.00 337 VAL A N 1
ATOM 2652 C CA . VAL A 1 337 ? -19.949 -25.187 21.163 1.00 49.00 337 VAL A CA 1
ATOM 2653 C C . VAL A 1 337 ? -20.636 -26.538 21.086 1.00 49.00 337 VAL A C 1
ATOM 2655 O O . VAL A 1 337 ? -21.861 -26.617 21.038 1.00 49.00 337 VAL A O 1
ATOM 2658 N N . GLY A 1 338 ? -19.831 -27.592 20.975 1.00 45.06 338 GLY A N 1
ATOM 2659 C CA . GLY A 1 338 ? -20.279 -28.960 21.057 1.00 45.06 338 GLY A CA 1
ATOM 2660 C C . GLY A 1 338 ? -20.984 -29.101 22.391 1.00 45.06 338 GLY A C 1
ATOM 2661 O O . GLY A 1 338 ? -20.349 -29.171 23.442 1.00 45.06 338 GLY A O 1
ATOM 2662 N N . GLN A 1 339 ? -22.313 -29.110 22.350 1.00 46.28 339 GLN A N 1
ATOM 2663 C CA . GLN A 1 339 ? -23.105 -29.817 23.337 1.00 46.28 339 GLN A CA 1
ATOM 2664 C C . GLN A 1 339 ? -22.779 -31.303 23.158 1.00 46.28 339 GLN A C 1
ATOM 2666 O O . GLN A 1 339 ? -23.541 -32.044 22.547 1.00 46.28 339 GLN A O 1
ATOM 2671 N N . GLU A 1 340 ? -21.620 -31.744 23.647 1.00 46.34 340 GLU A N 1
ATOM 2672 C CA . GLU A 1 340 ? -21.453 -33.156 23.956 1.00 46.34 340 GLU A CA 1
ATOM 2673 C C . GLU A 1 340 ? -22.383 -33.453 25.129 1.00 46.34 340 GLU A C 1
ATOM 2675 O O . GLU A 1 340 ? -22.242 -32.925 26.237 1.00 46.34 340 GLU A O 1
ATOM 2680 N N . GLY A 1 341 ? -23.423 -34.216 24.801 1.00 42.81 341 GLY A N 1
ATOM 2681 C CA . GLY A 1 341 ? -24.511 -34.585 25.679 1.00 42.81 341 GLY A CA 1
ATOM 2682 C C . GLY A 1 341 ? -24.012 -35.250 26.953 1.00 42.81 341 GLY A C 1
ATOM 2683 O O . GLY A 1 341 ? -23.403 -36.316 26.935 1.00 42.81 341 GLY A O 1
ATOM 2684 N N . ALA A 1 342 ? -24.372 -34.645 28.079 1.00 42.50 342 ALA A N 1
ATOM 2685 C CA . ALA A 1 342 ? -24.506 -35.342 29.343 1.00 42.50 342 ALA A CA 1
ATOM 2686 C C . ALA A 1 342 ? -25.815 -36.154 29.331 1.00 42.50 342 ALA A C 1
ATOM 2688 O O . ALA A 1 342 ? -26.744 -35.842 30.064 1.00 42.50 342 ALA A O 1
ATOM 2689 N N . GLU A 1 343 ? -25.902 -37.183 28.491 1.00 48.66 343 GLU A N 1
ATOM 2690 C CA . GLU A 1 343 ? -26.927 -38.223 28.603 1.00 48.66 343 GLU A CA 1
ATOM 2691 C C . GLU A 1 343 ? -26.289 -39.579 28.304 1.00 48.66 343 GLU A C 1
ATOM 2693 O O . GLU A 1 343 ? -25.992 -39.883 27.155 1.00 48.66 343 GLU A O 1
ATOM 2698 N N . ALA A 1 344 ? -26.049 -40.349 29.371 1.00 44.81 344 ALA A N 1
ATOM 2699 C CA . ALA A 1 344 ? -26.095 -41.816 29.451 1.00 44.81 344 ALA A CA 1
ATOM 2700 C C . ALA A 1 344 ? -25.066 -42.344 30.464 1.00 44.81 344 ALA A C 1
ATOM 2702 O O . ALA A 1 344 ? -23.993 -42.793 30.091 1.00 44.81 344 ALA A O 1
ATOM 2703 N N . PHE A 1 345 ? -25.416 -42.325 31.753 1.00 44.53 345 PHE A N 1
ATOM 2704 C CA . PHE A 1 345 ? -25.050 -43.398 32.690 1.00 44.53 345 PHE A CA 1
ATOM 2705 C C . PHE A 1 345 ? -26.095 -43.453 33.819 1.00 44.53 345 PHE A C 1
ATOM 2707 O O . PHE A 1 345 ? -25.912 -42.965 34.933 1.00 44.53 345 PHE A O 1
ATOM 2714 N N . SER A 1 346 ? -27.250 -44.022 33.482 1.00 45.06 346 SER A N 1
ATOM 2715 C CA . SER A 1 346 ? -28.141 -44.708 34.421 1.00 45.06 346 SER A CA 1
ATOM 2716 C C . SER A 1 346 ? -28.970 -45.720 33.644 1.00 45.06 346 SER A C 1
ATOM 2718 O O . SER A 1 346 ? -30.014 -45.382 33.092 1.00 45.06 346 SER A O 1
ATOM 2720 N N . ALA A 1 347 ? -28.450 -46.941 33.589 1.00 45.66 347 ALA A N 1
ATOM 2721 C CA . ALA A 1 347 ? -29.191 -48.196 33.609 1.00 45.66 347 ALA A CA 1
ATOM 2722 C C . ALA A 1 347 ? -28.215 -49.288 34.054 1.00 45.66 347 ALA A C 1
ATOM 2724 O O . ALA A 1 347 ? -27.135 -49.381 33.424 1.00 45.66 347 ALA A O 1
#